Protein AF-A0A1C5VT28-F1 (afdb_monomer_lite)

Foldseek 3Di:
DDPPVVVPVVVPPDDDDDDDDPVVVVVVVVVVVVPPPDPDDPDDDDDPVRVVVCVPPPPVVVVVVVPPPPPLVLQPQLVVQLVVQQVVVCVVVVHDALLSSLLSNLLSLLVSLLVLVVCVVVPPDFDADPVRHTDDSVNSNVSSVVSSVVVLVVVLVVLVVLLVVCCVVVNDVDDPPVQSVQSSVSSVVSNVVQNVVCVVPVDGDRDSDDGDHDPSRVSSRVVVVD

Structure (mmCIF, N/CA/C/O backbone):
data_AF-A0A1C5VT28-F1
#
_entry.id   AF-A0A1C5VT28-F1
#
loop_
_atom_site.group_PDB
_atom_site.id
_atom_site.type_symbol
_atom_site.label_atom_id
_atom_site.label_alt_id
_atom_site.label_comp_id
_atom_site.label_asym_id
_atom_site.label_entity_id
_atom_site.label_seq_id
_atom_site.pdbx_PDB_ins_code
_atom_site.Cartn_x
_atom_site.Cartn_y
_atom_site.Cartn_z
_atom_site.occupancy
_atom_site.B_iso_or_equiv
_atom_site.auth_seq_id
_atom_site.auth_comp_id
_atom_site.auth_asym_id
_atom_site.auth_atom_id
_atom_site.pdbx_PDB_model_num
ATOM 1 N N . MET A 1 1 ? 19.909 -7.452 15.430 1.00 34.03 1 MET A N 1
ATOM 2 C CA . MET A 1 1 ? 18.556 -7.966 15.123 1.00 34.03 1 MET A CA 1
ATOM 3 C C . MET A 1 1 ? 18.697 -8.923 13.956 1.00 34.03 1 MET A C 1
ATOM 5 O O . MET A 1 1 ? 19.264 -8.531 12.947 1.00 34.03 1 MET A O 1
ATOM 9 N N . SER A 1 2 ? 18.358 -10.192 14.171 1.00 33.31 2 SER A N 1
ATOM 10 C CA . SER A 1 2 ? 18.759 -11.336 13.346 1.00 33.31 2 SER A CA 1
ATOM 11 C C . SER A 1 2 ? 17.900 -11.520 12.088 1.00 33.31 2 SER A C 1
ATOM 13 O O . SER A 1 2 ? 16.680 -11.389 12.112 1.00 33.31 2 SER A O 1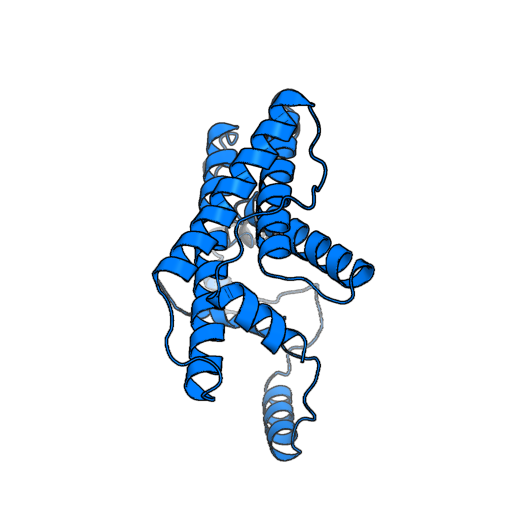
ATOM 15 N N . LEU A 1 3 ? 18.575 -11.885 10.997 1.00 31.11 3 LEU A N 1
ATOM 16 C CA . LEU A 1 3 ? 18.089 -12.119 9.628 1.00 31.11 3 LEU A CA 1
ATOM 17 C C . LEU A 1 3 ? 17.141 -13.332 9.461 1.00 31.11 3 LEU A C 1
ATOM 19 O O . LEU A 1 3 ? 16.757 -13.675 8.346 1.00 31.11 3 LEU A O 1
ATOM 23 N N . GLU A 1 4 ? 16.740 -14.001 10.542 1.00 31.94 4 GLU A N 1
ATOM 24 C CA . GLU A 1 4 ? 16.060 -15.306 10.475 1.00 31.94 4 GLU A CA 1
ATOM 25 C C . GLU A 1 4 ? 14.537 -15.234 10.294 1.00 31.94 4 GLU A C 1
ATOM 27 O O . GLU A 1 4 ? 13.921 -16.214 9.872 1.00 31.94 4 GLU A O 1
ATOM 32 N N . VAL A 1 5 ? 13.909 -14.079 10.538 1.00 34.78 5 VAL A N 1
ATOM 33 C CA . VAL A 1 5 ? 12.451 -13.928 10.361 1.00 34.78 5 VAL A CA 1
ATOM 34 C C . VAL A 1 5 ? 12.070 -13.821 8.874 1.00 34.78 5 VAL A C 1
ATOM 36 O O . VAL A 1 5 ? 11.012 -14.302 8.469 1.00 34.78 5 VAL A O 1
ATOM 39 N N . TYR A 1 6 ? 12.972 -13.308 8.030 1.00 32.25 6 TYR A N 1
ATOM 40 C CA . TYR A 1 6 ? 12.744 -13.123 6.589 1.00 32.25 6 TYR A CA 1
ATOM 41 C C . TYR A 1 6 ? 12.703 -14.438 5.788 1.00 32.25 6 TYR A C 1
ATOM 43 O O . TYR A 1 6 ? 12.052 -14.526 4.747 1.00 32.25 6 TYR A O 1
ATOM 51 N N . SER A 1 7 ? 13.338 -15.500 6.293 1.00 37.69 7 SER A N 1
ATOM 52 C CA . SER A 1 7 ? 13.430 -16.791 5.593 1.00 37.69 7 SER A CA 1
ATOM 53 C C . SER A 1 7 ? 12.095 -17.552 5.546 1.00 37.69 7 SER A C 1
ATOM 55 O O . SER A 1 7 ? 11.807 -18.265 4.584 1.00 37.69 7 SER A O 1
ATOM 57 N N . ARG A 1 8 ? 11.226 -17.389 6.557 1.00 34.34 8 ARG A N 1
ATOM 58 C CA . ARG A 1 8 ? 9.992 -18.190 6.656 1.00 34.34 8 ARG A CA 1
ATOM 59 C C . ARG A 1 8 ? 8.826 -17.658 5.823 1.00 34.34 8 ARG A C 1
ATOM 61 O O . ARG A 1 8 ? 8.010 -18.466 5.393 1.00 34.34 8 ARG A O 1
ATOM 68 N N . GLN A 1 9 ? 8.762 -16.354 5.546 1.00 35.22 9 GLN A N 1
ATOM 69 C CA . GLN A 1 9 ? 7.732 -15.786 4.659 1.00 35.22 9 GLN A CA 1
ATOM 70 C C . GLN A 1 9 ? 8.115 -15.864 3.171 1.00 35.22 9 GLN A C 1
ATOM 72 O O . GLN A 1 9 ? 7.236 -16.002 2.325 1.00 35.22 9 GLN A O 1
ATOM 77 N N . SER A 1 10 ? 9.416 -15.898 2.853 1.00 34.41 10 SER A N 1
ATOM 78 C CA . SER A 1 10 ? 9.930 -16.107 1.489 1.00 34.41 10 SER A CA 1
ATOM 79 C C . SER A 1 10 ? 9.494 -17.455 0.877 1.00 34.41 10 SER A C 1
ATOM 81 O O . SER A 1 10 ? 9.221 -17.542 -0.318 1.00 34.41 10 SER A O 1
ATOM 83 N N . LYS A 1 11 ? 9.313 -18.504 1.694 1.00 34.44 11 LYS A N 1
ATOM 84 C CA . LYS A 1 11 ? 8.949 -19.852 1.213 1.00 34.44 11 LYS A CA 1
ATOM 85 C C . LYS A 1 11 ? 7.498 -20.022 0.739 1.00 34.44 11 LYS A C 1
ATOM 87 O O . LYS A 1 11 ? 7.187 -21.077 0.196 1.00 34.44 11 LYS A O 1
ATOM 92 N N . ALA A 1 12 ? 6.614 -19.042 0.938 1.00 33.31 12 ALA A N 1
ATOM 93 C CA . ALA A 1 12 ? 5.194 -19.173 0.586 1.00 33.31 12 ALA A CA 1
ATOM 94 C C . ALA A 1 12 ? 4.805 -18.540 -0.767 1.00 33.31 12 ALA A C 1
ATOM 96 O O . ALA A 1 12 ? 3.676 -18.736 -1.202 1.00 33.31 12 ALA A O 1
ATOM 97 N N . PHE A 1 13 ? 5.710 -17.811 -1.436 1.00 34.41 13 PHE A N 1
ATOM 98 C CA . PHE A 1 13 ? 5.376 -17.019 -2.636 1.00 34.41 13 PHE A CA 1
ATOM 99 C C . PHE A 1 13 ? 6.140 -17.378 -3.914 1.00 34.41 13 PHE A C 1
ATOM 101 O O . PHE A 1 13 ? 5.986 -16.714 -4.935 1.00 34.41 13 PHE A O 1
ATOM 108 N N . GLN A 1 14 ? 6.915 -18.455 -3.911 1.00 40.88 14 GLN A N 1
ATOM 109 C CA . GLN A 1 14 ? 7.457 -19.022 -5.142 1.00 40.88 14 GLN A CA 1
ATOM 110 C C . GLN A 1 14 ? 6.892 -20.419 -5.278 1.00 40.88 14 GLN A C 1
ATOM 112 O O . GLN A 1 14 ? 7.210 -21.238 -4.436 1.00 40.88 14 GLN A O 1
ATOM 117 N N . TYR A 1 15 ? 6.037 -20.661 -6.268 1.00 40.12 15 TYR A N 1
ATOM 118 C CA . TYR A 1 15 ? 5.977 -21.896 -7.060 1.00 40.12 15 TYR A CA 1
ATOM 119 C C . TYR A 1 15 ? 4.758 -21.821 -7.981 1.00 40.12 15 TYR A C 1
ATOM 121 O O . TYR A 1 15 ? 3.724 -22.402 -7.693 1.00 40.12 15 TYR A O 1
ATOM 129 N N . ASP A 1 16 ? 4.909 -21.125 -9.105 1.00 35.31 16 ASP A N 1
ATOM 130 C CA . ASP A 1 16 ? 4.160 -21.437 -10.321 1.00 35.31 16 ASP A CA 1
ATOM 131 C C . ASP A 1 16 ? 5.072 -21.136 -11.515 1.00 35.31 16 ASP A C 1
ATOM 133 O O . ASP A 1 16 ? 5.419 -19.985 -11.768 1.00 35.31 16 ASP A O 1
ATOM 137 N N . GLY A 1 17 ? 5.536 -22.187 -12.206 1.00 38.19 17 GLY A N 1
ATOM 138 C CA . GLY A 1 17 ? 6.163 -22.046 -13.529 1.00 38.19 17 GLY A CA 1
ATOM 139 C C . GLY A 1 17 ? 7.403 -22.889 -13.849 1.00 38.19 17 GLY A C 1
ATOM 140 O O . GLY A 1 17 ? 7.685 -23.083 -15.027 1.00 38.19 17 GLY A O 1
ATOM 141 N N . TYR A 1 18 ? 8.135 -23.451 -12.881 1.00 39.19 18 TYR A N 1
ATOM 142 C CA . TYR A 1 18 ? 9.417 -24.115 -13.181 1.00 39.19 18 TYR A CA 1
ATOM 143 C C . TYR A 1 18 ? 9.390 -25.627 -12.908 1.00 39.19 18 TYR A C 1
ATOM 145 O O . TYR A 1 18 ? 9.241 -26.071 -11.769 1.00 39.19 18 TYR A O 1
ATOM 153 N N . LYS A 1 19 ? 9.568 -26.441 -13.963 1.00 42.00 19 LYS A N 1
ATOM 154 C CA . LYS A 1 19 ? 9.875 -27.879 -13.845 1.00 42.00 19 LYS A CA 1
ATOM 155 C C . LYS A 1 19 ? 11.193 -28.037 -13.080 1.00 42.00 19 LYS A C 1
ATOM 157 O O . LYS A 1 19 ? 12.256 -27.714 -13.600 1.00 42.00 19 LYS A O 1
ATOM 162 N N . ILE A 1 20 ? 11.113 -28.547 -11.856 1.00 41.59 20 ILE A N 1
ATOM 163 C CA . ILE A 1 20 ? 12.271 -28.826 -10.999 1.00 41.59 20 ILE A CA 1
ATOM 164 C C . ILE A 1 20 ? 13.092 -29.970 -11.625 1.00 41.59 20 ILE A C 1
ATOM 166 O O . ILE A 1 20 ? 12.554 -31.053 -11.868 1.00 41.59 20 ILE A O 1
ATOM 170 N N . ASN A 1 21 ? 14.382 -29.728 -11.891 1.00 42.91 21 ASN A N 1
ATOM 171 C CA . ASN A 1 21 ? 15.340 -30.747 -12.341 1.00 42.91 21 ASN A CA 1
ATOM 172 C C . ASN A 1 21 ? 15.458 -31.878 -11.292 1.00 42.91 21 ASN A C 1
ATOM 174 O O . ASN A 1 21 ? 15.414 -31.627 -10.088 1.00 42.91 21 ASN A O 1
ATOM 178 N N . SER A 1 22 ? 15.614 -33.120 -11.756 1.00 44.59 22 SER A N 1
ATOM 179 C CA . SER A 1 22 ? 15.729 -34.347 -10.953 1.00 44.59 22 SER A CA 1
ATOM 180 C C . SER A 1 22 ? 16.725 -34.259 -9.786 1.00 44.59 22 SER A C 1
ATOM 182 O O . SER A 1 22 ? 16.399 -34.712 -8.692 1.00 44.59 22 SER A O 1
ATOM 184 N N . GLU A 1 23 ? 17.853 -33.568 -9.962 1.00 39.41 23 GLU A N 1
ATOM 185 C CA . GLU A 1 23 ? 18.882 -33.385 -8.925 1.00 39.41 23 GLU A CA 1
ATOM 186 C C . GLU A 1 23 ? 18.398 -32.524 -7.742 1.00 39.41 23 GLU A C 1
ATOM 188 O O . GLU A 1 23 ? 18.642 -32.852 -6.582 1.00 39.41 23 GLU A O 1
ATOM 193 N N . MET A 1 24 ? 17.606 -31.470 -7.988 1.00 42.91 24 MET A N 1
ATOM 194 C CA . MET A 1 24 ? 16.995 -30.681 -6.902 1.00 42.91 24 MET A CA 1
ATOM 195 C C . MET A 1 24 ? 15.931 -31.480 -6.140 1.00 42.91 24 MET A C 1
ATOM 197 O O . MET A 1 24 ? 15.691 -31.247 -4.955 1.00 42.91 24 MET A O 1
ATOM 201 N N . ARG A 1 25 ? 15.290 -32.446 -6.806 1.00 46.75 25 ARG A N 1
ATOM 202 C CA . ARG A 1 25 ? 14.268 -33.307 -6.204 1.00 46.75 25 ARG A CA 1
ATOM 203 C C . ARG A 1 25 ? 14.877 -34.290 -5.202 1.00 46.75 25 ARG A C 1
ATOM 205 O O . ARG A 1 25 ? 14.254 -34.563 -4.177 1.00 46.75 25 ARG A O 1
ATOM 212 N N . GLU A 1 26 ? 16.087 -34.778 -5.466 1.00 45.41 26 GLU A N 1
ATOM 213 C CA . GLU A 1 26 ? 16.828 -35.637 -4.537 1.00 45.41 26 GLU A CA 1
ATOM 214 C C . GLU A 1 26 ? 17.301 -34.867 -3.300 1.00 45.41 26 GLU A C 1
ATOM 216 O O . GLU A 1 26 ? 17.121 -35.360 -2.188 1.00 45.41 26 GLU A O 1
ATOM 221 N N . HIS A 1 27 ? 17.761 -33.621 -3.453 1.00 45.97 27 HIS A N 1
ATOM 222 C CA . HIS A 1 27 ? 18.111 -32.765 -2.312 1.00 45.97 27 HIS A CA 1
ATOM 223 C C . HIS A 1 27 ? 16.906 -32.447 -1.410 1.00 45.97 27 HIS A C 1
ATOM 225 O O . HIS A 1 27 ? 17.005 -32.553 -0.188 1.00 45.97 27 HIS A O 1
ATOM 231 N N . ILE A 1 28 ? 15.736 -32.155 -1.991 1.00 47.78 28 ILE A N 1
ATOM 232 C CA . ILE A 1 28 ? 14.499 -31.923 -1.223 1.00 47.78 28 ILE A CA 1
ATOM 233 C C . ILE A 1 28 ? 14.033 -33.201 -0.505 1.00 47.78 28 ILE A C 1
ATOM 235 O O . ILE A 1 28 ? 13.518 -33.140 0.613 1.00 47.78 28 ILE A O 1
ATOM 239 N N . ASN A 1 29 ? 14.189 -34.370 -1.130 1.00 43.09 29 ASN A N 1
ATOM 240 C CA . ASN A 1 29 ? 13.790 -35.638 -0.519 1.00 43.09 29 ASN A CA 1
ATOM 241 C C . ASN A 1 29 ? 14.768 -36.091 0.576 1.00 43.09 29 ASN A C 1
ATOM 243 O O . ASN A 1 29 ? 14.321 -36.614 1.598 1.00 43.09 29 ASN A O 1
ATOM 247 N N . ALA A 1 30 ? 16.067 -35.824 0.418 1.00 44.28 30 ALA A N 1
ATOM 248 C CA . ALA A 1 30 ? 17.064 -36.039 1.461 1.00 44.28 30 ALA A CA 1
ATOM 249 C C . ALA A 1 30 ? 16.789 -35.147 2.686 1.00 44.28 30 ALA A C 1
ATOM 251 O O . ALA A 1 30 ? 16.782 -35.649 3.811 1.00 44.28 30 ALA A O 1
ATOM 252 N N . GLU A 1 31 ? 16.437 -33.871 2.485 1.00 41.97 31 GLU A N 1
ATOM 253 C CA . GLU A 1 31 ? 16.043 -32.961 3.575 1.00 41.97 31 GLU A CA 1
ATOM 254 C C . GLU A 1 31 ? 14.713 -33.351 4.243 1.00 41.97 31 GLU A C 1
ATOM 256 O O . GLU A 1 31 ? 14.563 -33.203 5.453 1.00 41.97 31 GLU A O 1
ATOM 261 N N . LYS A 1 32 ? 13.746 -33.908 3.500 1.00 40.38 32 LYS A N 1
ATOM 262 C CA . LYS A 1 32 ? 12.499 -34.425 4.098 1.00 40.38 32 LYS A CA 1
ATOM 263 C C . LYS A 1 32 ? 12.714 -35.679 4.943 1.00 40.38 32 LYS A C 1
ATOM 265 O O . LYS A 1 32 ? 11.979 -35.884 5.906 1.00 40.38 32 LYS A O 1
ATOM 270 N N . SER A 1 33 ? 13.699 -36.508 4.597 1.00 37.97 33 SER A N 1
ATOM 271 C CA . SER A 1 33 ? 13.997 -37.743 5.333 1.00 37.97 33 SER A CA 1
ATOM 272 C C . SER A 1 33 ? 14.645 -37.503 6.703 1.00 37.97 33 SER A C 1
ATOM 274 O O . SER A 1 33 ? 14.529 -38.348 7.588 1.00 37.97 33 SER A O 1
ATOM 276 N N . SER A 1 34 ? 15.265 -36.335 6.917 1.00 38.59 34 SER A N 1
ATOM 277 C CA . SER A 1 34 ? 15.828 -35.935 8.213 1.00 38.59 34 SER A CA 1
ATOM 278 C C . SER A 1 34 ? 14.834 -35.178 9.104 1.00 38.59 34 SER A C 1
ATOM 280 O O . SER A 1 34 ? 15.072 -35.031 10.302 1.00 38.59 34 SER A O 1
ATOM 282 N N . SER A 1 35 ? 13.682 -34.759 8.568 1.00 39.78 35 SER A N 1
ATOM 283 C CA . SER A 1 35 ? 12.607 -34.113 9.325 1.00 39.78 35 SER A CA 1
ATOM 284 C C . SER A 1 35 ? 11.461 -35.084 9.631 1.00 39.78 35 SER A C 1
ATOM 286 O O . SER A 1 35 ? 10.332 -34.900 9.173 1.00 39.78 35 SER A O 1
ATOM 288 N N . ASN A 1 36 ? 11.719 -36.112 10.439 1.00 40.16 36 ASN A N 1
ATOM 289 C CA . ASN A 1 36 ? 10.645 -36.885 11.068 1.00 40.16 36 ASN A CA 1
ATOM 290 C C . ASN A 1 36 ? 10.025 -36.075 12.219 1.00 40.16 36 ASN A C 1
ATOM 292 O O . ASN A 1 36 ? 10.238 -36.371 13.391 1.00 40.16 36 ASN A O 1
ATOM 296 N N . VAL A 1 37 ? 9.240 -35.046 11.891 1.00 37.88 37 VAL A N 1
ATOM 297 C CA . VAL A 1 37 ? 8.323 -34.426 12.856 1.00 37.88 37 VAL A CA 1
ATOM 298 C C . VAL A 1 37 ? 6.958 -35.068 12.654 1.00 37.88 37 VAL A C 1
ATOM 300 O O . VAL A 1 37 ? 6.246 -34.775 11.692 1.00 37.88 37 VAL A O 1
ATOM 303 N N . HIS A 1 38 ? 6.635 -36.004 13.548 1.00 36.94 38 HIS A N 1
ATOM 304 C CA . HIS A 1 38 ? 5.317 -36.618 13.646 1.00 36.94 38 HIS A CA 1
ATOM 305 C C . HIS A 1 38 ? 4.234 -35.533 13.710 1.00 36.94 38 HIS A C 1
ATOM 307 O O . HIS A 1 38 ? 4.313 -34.587 14.495 1.00 36.94 38 HIS A O 1
ATOM 313 N N . LYS A 1 39 ? 3.216 -35.682 12.862 1.00 47.03 39 LYS A N 1
ATOM 314 C CA . LYS A 1 39 ? 1.980 -34.909 12.928 1.00 47.03 39 LYS A CA 1
ATOM 315 C C . LYS A 1 39 ? 1.130 -35.445 14.079 1.00 47.03 39 LYS A C 1
ATOM 317 O O . LYS A 1 39 ? 0.253 -36.253 13.829 1.00 47.03 39 LYS A O 1
ATOM 322 N N . ASP A 1 40 ? 1.360 -34.953 15.288 1.00 36.00 40 ASP A N 1
ATOM 323 C CA . ASP A 1 40 ? 0.370 -34.999 16.366 1.00 36.00 40 ASP A CA 1
ATOM 324 C C . ASP A 1 40 ? 0.282 -33.604 16.978 1.00 36.00 40 ASP A C 1
ATOM 326 O O . ASP A 1 40 ? 1.215 -33.100 17.602 1.00 36.00 40 ASP A O 1
ATOM 330 N N . ARG A 1 41 ? -0.827 -32.920 16.693 1.00 40.31 41 ARG A N 1
ATOM 331 C CA . ARG A 1 41 ? -0.981 -31.480 16.920 1.00 40.31 41 ARG A CA 1
ATOM 332 C C . ARG A 1 41 ? -1.383 -31.118 18.355 1.00 40.31 41 ARG A C 1
ATOM 334 O O . ARG A 1 41 ? -1.434 -29.930 18.646 1.00 40.31 41 ARG A O 1
ATOM 341 N N . ASP A 1 42 ? -1.597 -32.090 19.249 1.00 37.53 42 ASP A N 1
ATOM 342 C CA . ASP A 1 42 ? -2.296 -31.825 20.519 1.00 37.53 42 ASP A CA 1
ATOM 343 C C . ASP A 1 42 ? -1.557 -32.188 21.818 1.00 37.53 42 ASP A C 1
ATOM 345 O O . ASP A 1 42 ? -2.049 -31.876 22.903 1.00 37.53 42 ASP A O 1
ATOM 349 N N . THR A 1 43 ? -0.330 -32.710 21.772 1.00 39.47 43 THR A N 1
ATOM 350 C CA . THR A 1 43 ? 0.494 -32.858 22.989 1.00 39.47 43 THR A CA 1
ATOM 351 C C . THR A 1 43 ? 1.955 -32.535 22.717 1.00 39.47 43 THR A C 1
ATOM 353 O O . THR A 1 43 ? 2.726 -33.380 22.270 1.00 39.47 43 THR A O 1
ATOM 356 N N . VAL A 1 44 ? 2.356 -31.299 23.022 1.00 43.66 44 VAL A N 1
ATOM 357 C CA . VAL A 1 44 ? 3.774 -30.924 23.081 1.00 43.66 44 VAL A CA 1
ATOM 358 C C . VAL A 1 44 ? 4.351 -31.475 24.387 1.00 43.66 44 VAL A C 1
ATOM 360 O O . VAL A 1 44 ? 4.079 -30.941 25.461 1.00 43.66 44 VAL A O 1
ATOM 363 N N . ASN A 1 45 ? 5.128 -32.556 24.308 1.00 44.59 45 ASN A N 1
ATOM 364 C CA . ASN A 1 45 ? 5.877 -33.083 25.449 1.00 44.59 45 ASN A CA 1
ATOM 365 C C . ASN A 1 45 ? 7.244 -32.391 25.543 1.00 44.59 45 ASN A C 1
ATOM 367 O O . ASN A 1 45 ? 8.070 -32.499 24.639 1.00 44.59 45 ASN A O 1
ATOM 371 N N . PHE A 1 46 ? 7.485 -31.683 26.647 1.00 39.84 46 PHE A N 1
ATOM 372 C CA . PHE A 1 46 ? 8.767 -31.036 26.933 1.00 39.84 46 PHE A CA 1
ATOM 373 C C . PHE A 1 46 ? 9.838 -32.062 27.344 1.00 39.84 46 PHE A C 1
ATOM 375 O O . PHE A 1 46 ? 9.538 -33.032 28.049 1.00 39.84 46 PHE A O 1
ATOM 382 N N . SER A 1 47 ? 11.099 -31.822 26.960 1.00 47.50 47 SER A N 1
ATOM 383 C CA . SER A 1 47 ? 12.238 -32.612 27.452 1.00 47.50 47 SER A CA 1
ATOM 384 C C . SER A 1 47 ? 12.410 -32.455 28.971 1.00 47.50 47 SER A C 1
ATOM 386 O O . SER A 1 47 ? 11.829 -31.562 29.598 1.00 47.50 47 SER A O 1
ATOM 388 N N . ALA A 1 48 ? 13.192 -33.337 29.596 1.00 40.72 48 ALA A N 1
ATOM 389 C CA . ALA A 1 48 ? 13.499 -33.229 31.023 1.00 40.72 48 ALA A CA 1
ATOM 390 C C . ALA A 1 48 ? 14.185 -31.890 31.363 1.00 40.72 48 ALA A C 1
ATOM 392 O O . ALA A 1 48 ? 13.814 -31.257 32.350 1.00 40.72 48 ALA A O 1
ATOM 393 N N . GLU A 1 49 ? 15.082 -31.397 30.504 1.00 41.75 49 GLU A N 1
ATOM 394 C CA . GLU A 1 49 ? 15.706 -30.077 30.661 1.00 41.75 49 GLU A CA 1
ATOM 395 C C . GLU A 1 49 ? 14.704 -28.933 30.438 1.00 41.75 49 GLU A C 1
ATOM 397 O O . GLU A 1 49 ? 14.702 -27.956 31.187 1.00 41.75 49 GLU A O 1
ATOM 402 N N . GLY A 1 50 ? 13.794 -29.071 29.465 1.00 43.28 50 GLY A N 1
ATOM 403 C CA . GLY A 1 50 ? 12.738 -28.087 29.196 1.00 43.28 50 GLY A CA 1
ATOM 404 C C . GLY A 1 50 ? 11.733 -27.939 30.344 1.00 43.28 50 GLY A C 1
ATOM 405 O O . GLY A 1 50 ? 11.209 -26.850 30.573 1.00 43.28 50 GLY A O 1
ATOM 406 N N . ARG A 1 51 ? 11.511 -29.007 31.120 1.00 43.59 51 ARG A N 1
ATOM 407 C CA . ARG A 1 51 ? 10.685 -28.968 32.337 1.00 43.59 51 ARG A CA 1
ATOM 408 C C . ARG A 1 51 ? 11.363 -28.221 33.486 1.00 43.59 51 ARG A C 1
ATOM 410 O O . ARG A 1 51 ? 10.672 -27.515 34.215 1.00 43.59 51 ARG A O 1
ATOM 417 N N . ASN A 1 52 ? 12.691 -28.289 33.605 1.00 41.97 52 ASN A N 1
ATOM 418 C CA . ASN A 1 52 ? 13.442 -27.568 34.643 1.00 41.97 52 ASN A CA 1
ATOM 419 C C . ASN A 1 52 ? 13.387 -26.039 34.490 1.00 41.97 52 ASN A C 1
ATOM 421 O O . ASN A 1 52 ? 13.416 -25.332 35.491 1.00 41.97 52 ASN A O 1
ATOM 425 N N . MET A 1 53 ? 13.204 -25.525 33.271 1.00 40.78 53 MET A N 1
ATOM 426 C CA . MET A 1 53 ? 12.994 -24.089 33.019 1.00 40.78 53 MET A CA 1
ATOM 427 C C . MET A 1 53 ? 11.565 -23.606 33.347 1.00 40.78 53 MET A C 1
ATOM 429 O O . MET A 1 53 ? 11.320 -22.403 33.379 1.00 40.78 53 MET A O 1
ATOM 433 N N . CYS A 1 54 ? 10.619 -24.523 33.595 1.00 42.19 54 CYS A N 1
ATOM 434 C CA . CYS A 1 54 ? 9.233 -24.218 33.978 1.00 42.19 54 CYS A CA 1
ATOM 435 C C . CYS A 1 54 ? 8.959 -24.352 35.489 1.00 42.19 54 CYS A C 1
ATOM 437 O O . CYS A 1 54 ? 7.850 -24.047 35.929 1.00 42.19 54 CYS A O 1
ATOM 439 N N . TYR A 1 55 ? 9.935 -24.762 36.311 1.00 37.69 55 TYR A N 1
ATOM 440 C CA . TYR A 1 55 ? 9.794 -24.764 37.774 1.00 37.69 55 TYR A CA 1
ATOM 441 C C . TYR A 1 55 ? 9.911 -23.334 38.325 1.00 37.69 55 TYR A C 1
ATOM 443 O O . TYR A 1 55 ? 10.934 -22.912 38.851 1.00 37.69 55 TYR A O 1
ATOM 451 N N . GLY A 1 56 ? 8.839 -22.569 38.155 1.00 43.69 56 GLY A N 1
ATOM 452 C CA . GLY A 1 56 ? 8.697 -21.197 38.646 1.00 43.69 56 GLY A CA 1
ATOM 453 C C . GLY A 1 56 ? 7.450 -20.497 38.111 1.00 43.69 56 GLY A C 1
ATOM 454 O O . GLY A 1 56 ? 6.963 -19.554 38.724 1.00 43.69 56 GLY A O 1
ATOM 455 N N . PHE A 1 57 ? 6.884 -20.996 37.010 1.00 39.66 57 PHE A N 1
ATOM 456 C CA . PHE A 1 57 ? 5.663 -20.469 36.414 1.00 39.66 57 PHE A CA 1
ATOM 457 C C . PHE A 1 57 ? 4.728 -21.634 36.109 1.00 39.66 57 PHE A C 1
ATOM 459 O O . PHE A 1 57 ? 5.074 -22.533 35.347 1.00 39.66 57 PHE A O 1
ATOM 466 N N . GLY A 1 58 ? 3.565 -21.650 36.768 1.00 38.25 58 GLY A N 1
ATOM 467 C CA . GLY A 1 58 ? 2.578 -22.718 36.650 1.00 38.25 58 GLY A CA 1
ATOM 468 C C . GLY A 1 58 ? 2.295 -23.074 35.190 1.00 38.25 58 GLY A C 1
ATOM 469 O O . GLY A 1 58 ? 2.187 -22.206 34.332 1.00 38.25 58 GLY A O 1
ATOM 470 N N . VAL A 1 59 ? 2.164 -24.367 34.908 1.00 41.62 59 VAL A N 1
ATOM 471 C CA . VAL A 1 59 ? 2.060 -24.955 33.557 1.00 41.62 59 VAL A CA 1
ATOM 472 C C . VAL A 1 59 ? 0.853 -24.427 32.751 1.00 41.62 59 VAL A C 1
ATOM 474 O O . VAL A 1 59 ? 0.820 -24.540 31.527 1.00 41.62 59 VAL A O 1
ATOM 477 N N . HIS A 1 60 ? -0.111 -23.779 33.408 1.00 40.00 60 HIS A N 1
ATOM 478 C CA . HIS A 1 60 ? -1.210 -23.069 32.747 1.00 40.00 60 HIS A CA 1
ATOM 479 C C . HIS A 1 60 ? -0.808 -21.718 32.132 1.00 40.00 60 HIS A C 1
ATOM 481 O O . HIS A 1 60 ? -1.410 -21.291 31.153 1.00 40.00 60 HIS A O 1
ATOM 487 N N . ASP A 1 61 ? 0.251 -21.091 32.636 1.00 42.00 61 ASP A N 1
ATOM 488 C CA . ASP A 1 61 ? 0.658 -19.721 32.310 1.00 42.00 61 ASP A CA 1
ATOM 489 C C . ASP A 1 61 ? 1.599 -19.641 31.088 1.00 42.00 61 ASP A C 1
ATOM 491 O O . ASP A 1 61 ? 1.962 -18.560 30.619 1.00 42.00 61 ASP A O 1
ATOM 495 N N . VAL A 1 62 ? 2.009 -20.805 30.563 1.00 40.56 62 VAL A N 1
ATOM 496 C CA . VAL A 1 62 ? 2.898 -20.941 29.395 1.00 40.56 62 VAL A CA 1
ATOM 497 C C . VAL A 1 62 ? 2.103 -21.086 28.095 1.00 40.56 62 VAL A C 1
ATOM 499 O O . VAL A 1 62 ? 2.524 -20.560 27.064 1.00 40.56 62 VAL A O 1
ATOM 502 N N . LYS A 1 63 ? 0.918 -21.719 28.127 1.00 41.25 63 LYS A N 1
ATOM 503 C CA . LYS A 1 63 ? 0.033 -21.773 26.947 1.00 41.25 63 LYS A CA 1
ATOM 504 C C . LYS A 1 63 ? -0.475 -20.383 26.553 1.00 41.25 63 LYS A C 1
ATOM 506 O O . LYS A 1 63 ? -0.567 -20.108 25.361 1.00 41.25 63 LYS A O 1
ATOM 511 N N . ASP A 1 64 ? -0.673 -19.484 27.519 1.00 38.41 64 ASP A N 1
ATOM 512 C CA . ASP A 1 64 ? -0.985 -18.075 27.240 1.00 38.41 64 ASP A CA 1
ATOM 513 C C . ASP A 1 64 ? 0.239 -17.234 26.839 1.00 38.41 64 ASP A C 1
ATOM 515 O O . ASP A 1 64 ? 0.096 -16.212 26.160 1.00 38.41 64 ASP A O 1
ATOM 519 N N . ARG A 1 65 ? 1.456 -17.684 27.173 1.00 37.19 65 ARG A N 1
ATOM 520 C CA . ARG A 1 65 ? 2.716 -17.026 26.788 1.00 37.19 65 ARG A CA 1
ATOM 521 C C . ARG A 1 65 ? 3.312 -17.497 25.467 1.00 37.19 65 ARG A C 1
ATOM 523 O O . ARG A 1 65 ? 4.183 -16.817 24.944 1.00 37.19 65 ARG A O 1
ATOM 530 N N . ALA A 1 66 ? 2.768 -18.528 24.821 1.00 32.38 66 ALA A N 1
ATOM 531 C CA . ALA A 1 66 ? 3.093 -18.855 23.427 1.00 32.38 66 ALA A CA 1
ATOM 532 C C . ALA A 1 66 ? 2.621 -17.786 22.404 1.00 32.38 66 ALA A C 1
ATOM 534 O O . ALA A 1 66 ? 2.686 -18.004 21.198 1.00 32.38 66 ALA A O 1
ATOM 535 N N . LYS A 1 67 ? 2.211 -16.594 22.863 1.00 39.22 67 LYS A N 1
ATOM 536 C CA . LYS A 1 67 ? 2.072 -15.356 22.079 1.00 39.22 67 LYS A CA 1
ATOM 537 C C . LYS A 1 67 ? 3.427 -14.652 21.860 1.00 39.22 67 LYS A C 1
ATOM 539 O O . LYS A 1 67 ? 3.503 -13.426 21.872 1.00 39.22 67 LYS A O 1
ATOM 544 N N . HIS A 1 68 ? 4.516 -15.398 21.654 1.00 33.38 68 HIS A N 1
ATOM 545 C CA . HIS A 1 68 ? 5.876 -14.859 21.464 1.00 33.38 68 HIS A CA 1
ATOM 546 C C . HIS A 1 68 ? 6.139 -14.287 20.057 1.00 33.38 68 HIS A C 1
ATOM 548 O O . HIS A 1 68 ? 7.214 -14.415 19.477 1.00 33.38 68 HIS A O 1
ATOM 554 N N . THR A 1 69 ? 5.165 -13.568 19.519 1.00 36.84 69 THR A N 1
ATOM 555 C CA . THR A 1 69 ? 5.402 -12.395 18.682 1.00 36.84 69 THR A CA 1
ATOM 556 C C . THR A 1 69 ? 4.235 -11.480 18.997 1.00 36.84 69 THR A C 1
ATOM 558 O O . THR A 1 69 ? 3.086 -11.897 18.851 1.00 36.84 69 THR A O 1
ATOM 561 N N . VAL A 1 70 ? 4.491 -10.261 19.472 1.00 40.94 70 VAL A N 1
ATOM 562 C CA . VAL A 1 70 ? 3.445 -9.236 19.493 1.00 40.94 70 VAL A CA 1
ATOM 563 C 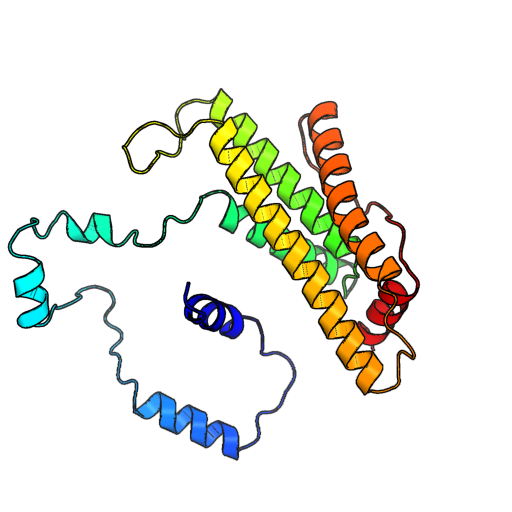C . VAL A 1 70 ? 3.100 -8.983 18.032 1.00 40.94 70 VAL A C 1
ATOM 565 O O . VAL A 1 70 ? 3.755 -8.192 17.357 1.00 40.94 70 VAL A O 1
ATOM 568 N N . VAL A 1 71 ? 2.135 -9.731 17.501 1.00 48.94 71 VAL A N 1
ATOM 569 C CA . VAL A 1 71 ? 1.563 -9.454 16.192 1.00 48.94 71 VAL A CA 1
ATOM 570 C C . VAL A 1 71 ? 0.809 -8.153 16.393 1.00 48.94 71 VAL A C 1
ATOM 572 O O . VAL A 1 71 ? -0.291 -8.156 16.943 1.00 48.94 71 VAL A O 1
ATOM 575 N N . LYS A 1 72 ? 1.440 -7.027 16.031 1.00 61.38 72 LYS A N 1
ATOM 576 C CA . LYS A 1 72 ? 0.759 -5.733 15.967 1.00 61.38 72 LYS A CA 1
ATOM 577 C C . LYS A 1 72 ? -0.492 -5.959 15.109 1.00 61.38 72 LYS A C 1
ATOM 579 O O . LYS A 1 72 ? -0.349 -6.306 13.933 1.00 61.38 72 LYS A O 1
ATOM 584 N N . PRO A 1 73 ? -1.706 -5.833 15.667 1.00 60.09 73 PRO A N 1
ATOM 585 C CA . PRO A 1 73 ? -2.897 -6.391 15.032 1.00 60.09 73 PRO A CA 1
ATOM 586 C C . PRO A 1 73 ? -3.248 -5.765 13.677 1.00 60.09 73 PRO A C 1
ATOM 588 O O . PRO A 1 73 ? -3.969 -6.376 12.898 1.00 60.09 73 PRO A O 1
ATOM 591 N N . GLY A 1 74 ? -2.729 -4.567 13.384 1.00 58.31 74 GLY A N 1
ATOM 592 C CA . GLY A 1 74 ? -2.938 -3.857 12.118 1.00 58.31 74 GLY A CA 1
ATOM 593 C C . GLY A 1 74 ? -2.113 -4.373 10.933 1.00 58.31 74 GLY A C 1
ATOM 594 O O . GLY A 1 74 ? -2.417 -4.021 9.799 1.00 58.31 74 GLY A O 1
ATOM 595 N N . ILE A 1 75 ? -1.105 -5.224 11.165 1.00 67.00 75 ILE A N 1
ATOM 596 C CA . ILE A 1 75 ? -0.206 -5.712 10.106 1.00 67.00 75 ILE A CA 1
ATOM 597 C C . ILE A 1 75 ? -0.930 -6.723 9.210 1.00 67.00 75 ILE A C 1
ATOM 599 O O . ILE A 1 75 ? -1.066 -6.500 8.012 1.00 67.00 75 ILE A O 1
ATOM 603 N N . ALA A 1 76 ? -1.434 -7.826 9.770 1.00 73.94 76 ALA A N 1
ATOM 604 C CA . ALA A 1 76 ? -2.018 -8.902 8.963 1.00 73.94 76 ALA A CA 1
ATOM 605 C C . ALA A 1 76 ? -3.221 -8.451 8.099 1.00 73.94 76 ALA A C 1
ATOM 607 O O . ALA A 1 76 ? -3.219 -8.740 6.901 1.00 73.94 76 ALA A O 1
ATOM 608 N N . PRO A 1 77 ? -4.199 -7.677 8.622 1.00 83.62 77 PRO A N 1
ATOM 609 C CA . PRO A 1 77 ? -5.335 -7.213 7.824 1.00 83.62 77 PRO A CA 1
ATOM 610 C C . PRO A 1 77 ? -4.941 -6.327 6.634 1.00 83.62 77 PRO A C 1
ATOM 612 O O . PRO A 1 77 ? -5.597 -6.400 5.590 1.00 83.62 77 PRO A O 1
ATOM 615 N N . LEU A 1 78 ? -3.873 -5.528 6.768 1.00 85.75 78 LEU A N 1
ATOM 616 C CA . LEU A 1 78 ? -3.353 -4.680 5.695 1.00 85.75 78 LEU A CA 1
ATOM 617 C C . LEU A 1 78 ? -2.874 -5.541 4.520 1.00 85.75 78 LEU A C 1
ATOM 619 O O . LEU A 1 78 ? -3.408 -5.434 3.415 1.00 85.75 78 LEU A O 1
ATOM 623 N N . PHE A 1 79 ? -1.913 -6.439 4.761 1.00 85.81 79 PHE A N 1
ATOM 624 C CA . PHE A 1 79 ? -1.324 -7.278 3.709 1.00 85.81 79 PHE A CA 1
ATOM 625 C C . PHE A 1 79 ? -2.335 -8.247 3.091 1.00 85.81 79 PHE A C 1
ATOM 627 O O . PHE A 1 79 ? -2.341 -8.443 1.871 1.00 85.81 79 PHE A O 1
ATOM 634 N N . ASP A 1 80 ? -3.237 -8.802 3.899 1.00 87.31 80 ASP A N 1
ATOM 635 C CA . ASP A 1 80 ? -4.310 -9.661 3.407 1.00 87.31 80 ASP A CA 1
ATOM 636 C C . ASP A 1 80 ? -5.260 -8.904 2.469 1.00 87.31 80 ASP A C 1
ATOM 638 O O . ASP A 1 80 ? -5.698 -9.432 1.445 1.00 87.31 80 ASP A O 1
ATOM 642 N N . THR A 1 81 ? -5.598 -7.657 2.809 1.00 91.69 81 THR A N 1
ATOM 643 C CA . THR A 1 81 ? -6.478 -6.823 1.981 1.00 91.69 81 THR A CA 1
ATOM 644 C C . THR A 1 81 ? -5.802 -6.435 0.673 1.00 91.69 81 THR A C 1
ATOM 646 O O . THR A 1 81 ? -6.447 -6.526 -0.372 1.00 91.69 81 THR A O 1
ATOM 649 N N . ILE A 1 82 ? -4.510 -6.094 0.698 1.00 89.50 82 ILE A N 1
ATOM 650 C CA . ILE A 1 82 ? -3.719 -5.842 -0.518 1.00 89.50 82 ILE A CA 1
ATOM 651 C C . ILE A 1 82 ? -3.738 -7.082 -1.417 1.00 89.50 82 ILE A C 1
ATOM 653 O O . ILE A 1 82 ? -4.109 -6.996 -2.585 1.00 89.50 82 ILE A O 1
ATOM 657 N N . SER A 1 83 ? -3.428 -8.253 -0.854 1.00 87.88 83 SER A N 1
ATOM 658 C CA . SER A 1 83 ? -3.350 -9.515 -1.601 1.00 87.88 83 SER A CA 1
ATOM 659 C C . SER A 1 83 ? -4.688 -9.896 -2.238 1.00 87.88 83 SER A C 1
ATOM 661 O O . SER A 1 83 ? -4.742 -10.244 -3.416 1.00 87.88 83 SER A O 1
ATOM 663 N N . ARG A 1 84 ? -5.794 -9.784 -1.488 1.00 91.88 84 ARG A N 1
ATOM 664 C CA . ARG A 1 84 ? -7.147 -10.040 -2.015 1.00 91.88 84 ARG A CA 1
ATOM 665 C C . ARG A 1 84 ? -7.540 -9.052 -3.112 1.00 91.88 84 ARG A C 1
ATOM 667 O O . ARG A 1 84 ? -8.160 -9.452 -4.096 1.00 91.88 84 ARG A O 1
ATOM 674 N N . THR A 1 85 ? -7.166 -7.784 -2.954 1.00 92.56 85 THR A N 1
ATOM 675 C CA . THR A 1 85 ? -7.441 -6.740 -3.948 1.00 92.56 85 THR A CA 1
ATOM 676 C C . THR A 1 85 ? -6.698 -7.033 -5.247 1.00 92.56 85 THR A C 1
ATOM 678 O O . THR A 1 85 ? -7.324 -7.113 -6.297 1.00 92.56 85 THR A O 1
ATOM 681 N N . LEU A 1 86 ? -5.394 -7.308 -5.179 1.00 90.56 86 LEU A N 1
ATOM 682 C CA . LEU A 1 86 ? -4.587 -7.636 -6.358 1.00 90.56 86 LEU A CA 1
ATOM 683 C C . LEU A 1 86 ? -5.011 -8.944 -7.033 1.00 90.56 86 LEU A C 1
ATOM 685 O O . LEU A 1 86 ? -4.974 -9.036 -8.258 1.00 90.56 86 LEU A O 1
ATOM 689 N N . LYS A 1 87 ? -5.464 -9.940 -6.260 1.00 91.56 87 LYS A N 1
ATOM 690 C CA . LYS A 1 87 ? -6.074 -11.156 -6.818 1.00 91.56 87 LYS A CA 1
ATOM 691 C C . LYS A 1 87 ? -7.311 -10.819 -7.650 1.00 91.56 87 LYS A C 1
ATOM 693 O O . LYS A 1 87 ? -7.413 -11.293 -8.773 1.00 91.56 87 LYS A O 1
ATOM 698 N N . THR A 1 88 ? -8.191 -9.968 -7.122 1.00 92.31 88 THR A N 1
ATOM 699 C CA . THR A 1 88 ? -9.410 -9.522 -7.821 1.00 92.31 88 THR A CA 1
ATOM 700 C C . THR A 1 88 ? -9.057 -8.774 -9.106 1.00 92.31 88 THR A C 1
ATOM 702 O O . THR A 1 88 ? -9.558 -9.116 -10.169 1.00 92.31 88 THR A O 1
ATOM 705 N N . VAL A 1 89 ? -8.112 -7.827 -9.043 1.00 88.56 89 VAL A N 1
ATOM 706 C CA . VAL A 1 89 ? -7.647 -7.088 -10.229 1.00 88.56 89 VAL A CA 1
ATOM 707 C C . VAL A 1 89 ? -7.088 -8.036 -11.292 1.00 88.56 89 VAL A C 1
ATOM 709 O O . VAL A 1 89 ? -7.428 -7.909 -12.465 1.00 88.56 89 VAL A O 1
ATOM 712 N N . ARG A 1 90 ? -6.273 -9.020 -10.894 1.00 88.69 90 ARG A N 1
ATOM 713 C CA . ARG A 1 90 ? -5.742 -10.037 -11.813 1.00 88.69 90 ARG A CA 1
ATOM 714 C C . ARG A 1 90 ? -6.848 -10.895 -12.426 1.00 88.69 90 ARG A C 1
ATOM 716 O O . ARG A 1 90 ? -6.759 -11.228 -13.598 1.00 88.69 90 ARG A O 1
ATOM 723 N N . GLU A 1 91 ? -7.864 -11.272 -11.656 1.00 92.00 91 GLU A N 1
ATOM 724 C CA . GLU A 1 91 ? -9.009 -12.041 -12.162 1.00 92.00 91 GLU A CA 1
ATOM 725 C C . GLU A 1 91 ? -9.837 -11.230 -13.174 1.00 92.00 91 GLU A C 1
ATOM 727 O O . GLU A 1 91 ? -10.320 -11.794 -14.152 1.00 92.00 91 GLU A O 1
ATOM 732 N N . GLU A 1 92 ? -9.954 -9.914 -12.982 1.00 90.38 92 GLU A N 1
ATOM 733 C CA . GLU A 1 92 ? -10.716 -9.015 -13.857 1.00 90.38 92 GLU A CA 1
ATOM 734 C C . GLU A 1 92 ? -9.953 -8.604 -15.126 1.00 90.38 92 GLU A C 1
ATOM 736 O O . GLU A 1 92 ? -10.529 -8.578 -16.214 1.00 90.38 92 GLU A O 1
ATOM 741 N N . LYS A 1 93 ? -8.664 -8.271 -15.002 1.00 89.06 93 LYS A N 1
ATOM 742 C CA . LYS A 1 93 ? -7.835 -7.728 -16.093 1.00 89.06 93 LYS A CA 1
ATOM 743 C C . LYS A 1 93 ? -6.872 -8.747 -16.712 1.00 89.06 93 LYS A C 1
ATOM 745 O O . LYS A 1 93 ? -6.244 -8.455 -17.724 1.00 89.06 93 LYS A O 1
ATOM 750 N N . GLY A 1 94 ? -6.706 -9.920 -16.103 1.00 87.62 94 GLY A N 1
ATOM 751 C CA . GLY A 1 94 ? -5.695 -10.926 -16.457 1.00 87.62 94 GLY A CA 1
ATOM 752 C C . GLY A 1 94 ? -4.333 -10.699 -15.785 1.00 87.62 94 GLY A C 1
ATOM 753 O O . GLY A 1 94 ? -3.634 -11.659 -15.455 1.00 87.62 94 GLY A O 1
ATOM 754 N N . SER A 1 95 ? -3.974 -9.446 -15.510 1.00 86.50 95 SER A N 1
ATOM 755 C CA . SER A 1 95 ? -2.771 -9.055 -14.771 1.00 86.50 95 SER A CA 1
ATOM 756 C C . SER A 1 95 ? -3.005 -7.769 -13.970 1.00 86.50 95 SER A C 1
ATOM 758 O O . SER A 1 95 ? -4.098 -7.208 -13.988 1.00 86.50 95 SER A O 1
ATOM 760 N N . TYR A 1 96 ? -2.004 -7.334 -13.207 1.00 88.56 96 TYR A N 1
ATOM 761 C CA . TYR A 1 96 ? -2.006 -6.037 -12.532 1.00 88.56 96 TYR A CA 1
ATOM 762 C C . TYR A 1 96 ? -0.684 -5.324 -12.809 1.00 88.56 96 TYR A C 1
ATOM 764 O O . TYR A 1 96 ? 0.347 -5.975 -12.990 1.00 88.56 96 TYR A O 1
ATOM 772 N N . ASP A 1 97 ? -0.719 -3.996 -12.814 1.00 89.19 97 ASP A N 1
ATOM 773 C CA . ASP A 1 97 ? 0.454 -3.139 -12.979 1.00 89.19 97 ASP A CA 1
ATOM 774 C C . ASP A 1 97 ? 0.826 -2.409 -11.673 1.00 89.19 97 ASP A C 1
ATOM 776 O O . ASP A 1 97 ? 0.235 -2.621 -10.609 1.00 89.19 97 ASP A O 1
ATOM 780 N N . TYR A 1 98 ? 1.832 -1.536 -11.738 1.00 90.75 98 TYR A N 1
ATOM 781 C CA . TYR A 1 98 ? 2.278 -0.750 -10.585 1.00 90.75 98 TYR A CA 1
ATOM 782 C C . TYR A 1 98 ? 1.242 0.275 -10.095 1.00 90.75 98 TYR A C 1
ATOM 784 O O . TYR A 1 98 ? 1.213 0.585 -8.902 1.00 90.75 98 TYR A O 1
ATOM 792 N N . SER A 1 99 ? 0.353 0.766 -10.963 1.00 91.62 99 SER A N 1
ATOM 793 C CA . SER A 1 99 ? -0.750 1.640 -10.548 1.00 91.62 99 SER A CA 1
ATOM 794 C C . SER A 1 99 ? -1.792 0.852 -9.751 1.00 91.62 99 SER A C 1
ATOM 796 O O . SER A 1 99 ? -2.279 1.317 -8.716 1.00 91.62 99 SER A O 1
ATOM 798 N N . ASP A 1 100 ? -2.095 -0.378 -10.165 1.00 92.56 100 ASP A N 1
ATOM 799 C CA . ASP A 1 100 ? -2.970 -1.284 -9.421 1.00 92.56 100 ASP A CA 1
ATOM 800 C C . ASP A 1 100 ? -2.384 -1.651 -8.045 1.00 92.56 100 ASP A C 1
ATOM 802 O O . ASP A 1 100 ? -3.126 -1.707 -7.061 1.00 92.56 100 ASP A O 1
ATOM 806 N N . ILE A 1 101 ? -1.059 -1.820 -7.936 1.00 92.69 101 ILE A N 1
ATOM 807 C CA . ILE A 1 101 ? -0.374 -2.015 -6.644 1.00 92.69 101 ILE A CA 1
ATOM 808 C C . ILE A 1 101 ? -0.530 -0.786 -5.745 1.00 92.69 101 ILE A C 1
ATOM 810 O O . ILE A 1 101 ? -0.943 -0.932 -4.591 1.00 92.69 101 ILE A O 1
ATOM 814 N N . ALA A 1 102 ? -0.270 0.420 -6.259 1.00 95.12 102 ALA A N 1
ATOM 815 C CA . ALA A 1 102 ? -0.445 1.653 -5.490 1.00 95.12 102 ALA A CA 1
ATOM 816 C C . ALA A 1 102 ? -1.895 1.813 -5.000 1.00 95.12 102 ALA A C 1
ATOM 818 O O . ALA A 1 102 ? -2.133 2.089 -3.819 1.00 95.12 102 ALA A O 1
ATOM 819 N N . ASN A 1 103 ? -2.873 1.544 -5.871 1.00 95.88 103 ASN A N 1
ATOM 820 C CA . ASN A 1 103 ? -4.290 1.555 -5.515 1.00 95.88 103 ASN A CA 1
ATOM 821 C C . ASN A 1 103 ? -4.634 0.530 -4.434 1.00 95.88 103 ASN A C 1
ATOM 823 O O . ASN A 1 103 ? -5.314 0.875 -3.467 1.00 95.88 103 ASN A O 1
ATOM 827 N N . ALA A 1 104 ? -4.162 -0.711 -4.565 1.00 95.88 104 ALA A N 1
ATOM 828 C CA . ALA A 1 104 ? -4.414 -1.760 -3.585 1.00 95.88 104 ALA A CA 1
ATOM 829 C C . ALA A 1 104 ? -3.832 -1.406 -2.207 1.00 95.88 104 ALA A C 1
ATOM 831 O O . ALA A 1 104 ? -4.506 -1.607 -1.195 1.00 95.88 104 ALA A O 1
ATOM 832 N N . CYS A 1 105 ? -2.622 -0.838 -2.165 1.00 95.81 105 CYS A N 1
ATOM 833 C CA . CYS A 1 105 ? -1.991 -0.343 -0.941 1.00 95.81 105 CYS A CA 1
ATOM 834 C C . CYS A 1 105 ? -2.825 0.765 -0.281 1.00 95.81 105 CYS A C 1
ATOM 836 O O . CYS A 1 105 ? -3.213 0.625 0.883 1.00 95.81 105 CYS A O 1
ATOM 838 N N . GLY A 1 106 ? -3.158 1.826 -1.023 1.00 97.31 106 GLY A N 1
ATOM 839 C CA . GLY A 1 106 ? -3.934 2.950 -0.492 1.00 97.31 106 GLY A CA 1
ATOM 840 C C . GLY A 1 106 ? -5.335 2.538 -0.027 1.00 97.31 106 GLY A C 1
ATOM 841 O O . GLY A 1 106 ? -5.762 2.902 1.073 1.00 97.31 106 GLY A O 1
ATOM 842 N N . TYR A 1 107 ? -6.024 1.708 -0.817 1.00 97.69 107 TYR A N 1
ATOM 843 C CA . TYR A 1 107 ? -7.334 1.152 -0.474 1.00 97.69 107 TYR A CA 1
ATOM 844 C C . TYR A 1 107 ? -7.281 0.324 0.814 1.00 97.69 107 TYR A C 1
ATOM 846 O O . TYR A 1 107 ? -8.118 0.503 1.704 1.00 97.69 107 TYR A O 1
ATOM 854 N N . ALA A 1 108 ? -6.297 -0.570 0.933 1.00 96.44 108 ALA A N 1
ATOM 855 C CA . ALA A 1 108 ? -6.151 -1.429 2.099 1.00 96.44 108 ALA A CA 1
ATOM 856 C C . ALA A 1 108 ? -5.867 -0.623 3.369 1.00 96.44 108 ALA A C 1
ATOM 858 O O . ALA A 1 108 ? -6.507 -0.869 4.393 1.00 96.44 108 ALA A O 1
ATOM 859 N N . TYR A 1 109 ? -4.982 0.377 3.288 1.00 97.06 109 TYR A N 1
ATOM 860 C CA . TYR A 1 109 ? -4.720 1.279 4.405 1.00 97.06 109 TYR A CA 1
ATOM 861 C C . TYR A 1 109 ? -6.006 1.973 4.861 1.00 97.06 109 TYR A C 1
ATOM 863 O O . TYR A 1 109 ? -6.366 1.897 6.035 1.00 97.06 109 TYR A O 1
ATOM 871 N N . ALA A 1 110 ? -6.744 2.598 3.939 1.00 97.06 110 ALA A N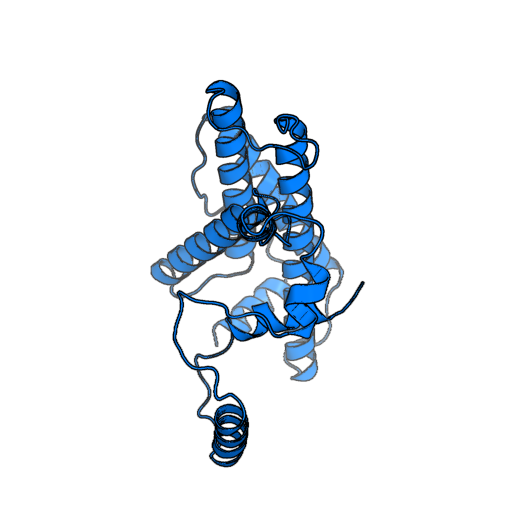 1
ATOM 872 C CA . ALA A 1 110 ? -7.968 3.315 4.283 1.00 97.06 110 ALA A CA 1
ATOM 873 C C . ALA A 1 110 ? -9.054 2.390 4.848 1.00 97.06 110 ALA A C 1
ATOM 875 O O . ALA A 1 110 ? -9.782 2.773 5.767 1.00 97.06 110 ALA A O 1
ATOM 876 N N . LYS A 1 111 ? -9.146 1.150 4.353 1.00 95.56 111 LYS A N 1
ATOM 877 C CA . LYS A 1 111 ? -10.061 0.148 4.901 1.00 95.56 111 LYS A CA 1
ATOM 878 C C . LYS A 1 111 ? -9.716 -0.177 6.354 1.00 95.56 111 LYS A C 1
ATOM 880 O O . LYS A 1 111 ? -10.590 -0.035 7.210 1.00 95.56 111 LYS A O 1
ATOM 885 N N . CYS A 1 112 ? -8.457 -0.512 6.642 1.00 93.44 112 CYS A N 1
ATOM 886 C CA . CYS A 1 112 ? -7.988 -0.766 8.005 1.00 93.44 112 CYS A CA 1
ATOM 887 C C . CYS A 1 112 ? -8.183 0.458 8.910 1.00 93.44 112 CYS A C 1
ATOM 889 O O . CYS A 1 112 ? -8.679 0.324 10.025 1.00 93.44 112 CYS A O 1
ATOM 891 N N . PHE A 1 113 ? -7.880 1.659 8.415 1.00 94.88 113 PHE A N 1
ATOM 892 C CA . PHE A 1 113 ? -8.119 2.909 9.134 1.00 94.88 113 PHE A CA 1
ATOM 893 C C . PHE A 1 113 ? -9.600 3.071 9.511 1.00 94.88 113 PHE A C 1
ATOM 895 O O . PHE A 1 113 ? -9.921 3.343 10.666 1.00 94.88 113 PHE A O 1
ATOM 902 N N . SER A 1 114 ? -10.520 2.828 8.571 1.00 93.88 114 SER A N 1
ATOM 903 C CA . SER A 1 114 ? -11.963 2.917 8.829 1.00 93.88 114 SER A CA 1
ATOM 904 C C . SER A 1 114 ? -12.457 1.884 9.851 1.00 93.88 114 SER A C 1
ATOM 906 O O . SER A 1 114 ? -13.349 2.169 10.649 1.00 93.88 114 SER A O 1
ATOM 908 N N . GLU A 1 115 ? -11.879 0.681 9.848 1.00 90.50 115 GLU A N 1
ATOM 909 C CA . GLU A 1 115 ? -12.196 -0.375 10.814 1.00 90.50 115 GLU A CA 1
ATOM 9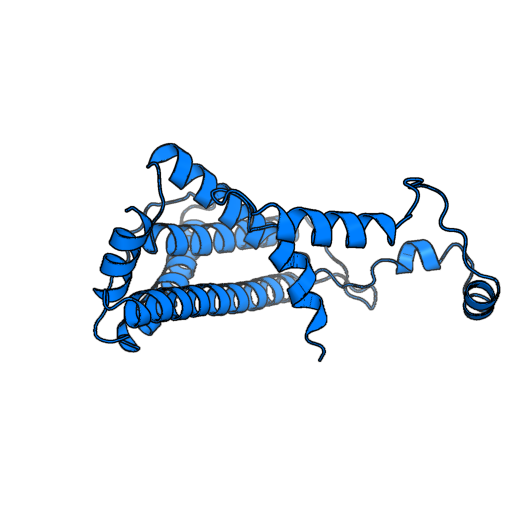10 C C . GLU A 1 115 ? -11.705 -0.000 12.214 1.00 90.50 115 GLU A C 1
ATOM 912 O O . GLU A 1 115 ? -12.442 -0.169 13.188 1.00 90.50 115 GLU A O 1
ATOM 917 N N . ILE A 1 116 ? -10.503 0.577 12.313 1.00 89.44 116 ILE A N 1
ATOM 918 C CA . ILE A 1 116 ? -9.980 1.153 13.554 1.00 89.44 116 ILE A CA 1
ATOM 919 C C . ILE A 1 116 ? -10.933 2.241 14.054 1.00 89.44 116 ILE A C 1
ATOM 921 O O . ILE A 1 116 ? -11.385 2.182 15.194 1.00 89.44 116 ILE A O 1
ATOM 925 N N . GLU A 1 117 ? -11.311 3.207 13.219 1.00 90.75 117 GLU A N 1
ATOM 926 C CA . GLU A 1 117 ? -12.208 4.284 13.643 1.00 90.75 117 GLU A CA 1
ATOM 927 C C . GLU A 1 117 ? -13.541 3.772 14.197 1.00 90.75 117 GLU A C 1
ATOM 929 O O . GLU A 1 117 ? -13.946 4.176 15.289 1.00 90.75 117 GLU A O 1
ATOM 934 N N . LYS A 1 118 ? -14.185 2.831 13.499 1.00 88.12 118 LYS A N 1
ATOM 935 C CA . LYS A 1 118 ? -15.459 2.228 13.926 1.00 88.12 118 LYS A CA 1
ATOM 936 C C . LYS A 1 118 ? -15.332 1.460 15.242 1.00 88.12 118 LYS A C 1
ATOM 938 O O . LYS A 1 118 ? -16.202 1.562 16.106 1.00 88.12 118 LYS A O 1
ATOM 943 N N . LYS A 1 119 ? -14.235 0.725 15.429 1.00 84.69 119 LYS A N 1
ATOM 944 C CA . LYS A 1 119 ? -13.948 -0.048 16.647 1.00 84.69 119 LYS A CA 1
ATOM 945 C C . LYS A 1 119 ? -13.909 0.828 17.897 1.00 84.69 119 LYS A C 1
ATOM 947 O O . LYS A 1 119 ? -14.510 0.487 18.914 1.00 84.69 119 LYS A O 1
ATOM 952 N N . TYR A 1 120 ? -13.257 1.990 17.816 1.00 83.44 120 TYR A N 1
ATOM 953 C CA . TYR A 1 120 ? -13.147 2.905 18.958 1.00 83.44 120 TYR A CA 1
ATOM 954 C C . TYR A 1 120 ? -14.409 3.736 19.218 1.00 83.44 120 TYR A C 1
ATOM 956 O O . TYR A 1 120 ? -14.508 4.329 20.290 1.00 83.44 120 TYR A O 1
ATOM 964 N N . VAL A 1 121 ? -15.391 3.729 18.311 1.00 82.00 121 VAL A N 1
ATOM 965 C CA . VAL A 1 121 ? -16.750 4.225 18.592 1.00 82.00 121 VAL A CA 1
ATOM 966 C C . VAL A 1 121 ? -17.536 3.200 19.422 1.00 82.00 121 VAL A C 1
ATOM 968 O O . VAL A 1 121 ? -18.180 3.567 20.402 1.00 82.00 121 VAL A O 1
ATOM 971 N N . ASN A 1 122 ? -17.417 1.905 19.107 1.00 67.50 122 ASN A N 1
ATOM 972 C CA . ASN A 1 122 ? -18.260 0.844 19.684 1.00 67.50 122 ASN A CA 1
ATOM 973 C C . ASN A 1 122 ? -17.700 0.164 20.954 1.00 67.50 122 ASN A C 1
ATOM 975 O O . ASN A 1 122 ? -18.325 -0.740 21.498 1.00 67.50 122 ASN A O 1
ATOM 979 N N . SER A 1 123 ? -16.567 0.642 21.475 1.00 62.00 123 SER A N 1
ATOM 980 C CA . SER A 1 123 ? -15.979 0.407 22.812 1.00 62.00 123 SER A CA 1
ATOM 981 C C . SER A 1 123 ? -15.710 -1.026 23.321 1.00 62.00 123 SER A C 1
ATOM 983 O O . SER A 1 123 ? -14.892 -1.132 24.235 1.00 62.00 123 SER A O 1
ATOM 985 N N . GLN A 1 124 ? -16.307 -2.096 22.782 1.00 58.44 124 GLN A N 1
ATOM 986 C CA . GLN A 1 124 ? -16.164 -3.466 23.315 1.00 58.44 124 GLN A CA 1
ATOM 987 C C . GLN A 1 124 ? -14.996 -4.279 22.722 1.00 58.44 124 GLN A C 1
ATOM 989 O O . GLN A 1 124 ? -14.503 -5.176 23.397 1.00 58.44 124 GLN A O 1
ATOM 994 N N . ASP A 1 125 ? -14.469 -3.913 21.548 1.00 63.28 125 ASP A N 1
ATOM 995 C CA . ASP A 1 125 ? -13.419 -4.679 20.850 1.00 63.28 125 ASP A CA 1
ATOM 996 C C . ASP A 1 125 ? -12.059 -3.962 20.857 1.00 63.28 125 ASP A C 1
ATOM 998 O O . ASP A 1 125 ? -11.506 -3.646 19.807 1.00 63.28 125 ASP A O 1
ATOM 1002 N N . LYS A 1 126 ? -11.509 -3.632 22.031 1.00 66.88 126 LYS A N 1
ATOM 1003 C CA . LYS A 1 126 ? -10.198 -2.956 22.116 1.00 66.88 126 LYS A CA 1
ATOM 1004 C C . LYS A 1 126 ? -9.061 -3.963 22.239 1.00 66.88 126 LYS A C 1
ATOM 1006 O O . LYS A 1 126 ? -9.155 -4.939 22.979 1.00 66.88 126 LYS A O 1
ATOM 1011 N N . TYR A 1 127 ? -7.952 -3.682 21.561 1.00 73.19 127 TYR A N 1
ATOM 1012 C CA . TYR A 1 127 ? -6.695 -4.364 21.853 1.00 73.19 127 TYR A CA 1
ATOM 1013 C C . TYR A 1 127 ? -6.128 -3.889 23.189 1.00 73.19 127 TYR A C 1
ATOM 1015 O O . TYR A 1 127 ? -6.477 -2.813 23.670 1.00 73.19 127 TYR A O 1
ATOM 1023 N N . TYR A 1 128 ? -5.236 -4.681 23.774 1.00 72.25 128 TYR A N 1
ATOM 1024 C CA . TYR A 1 128 ? -4.552 -4.360 25.021 1.00 72.25 128 TYR A CA 1
ATOM 1025 C C . TYR A 1 128 ? -3.042 -4.344 24.796 1.00 72.25 128 TYR A C 1
ATOM 1027 O O . TYR A 1 128 ? -2.507 -5.133 24.015 1.00 72.25 128 TYR A O 1
ATOM 1035 N N . ASN A 1 129 ? -2.372 -3.421 25.475 1.00 72.38 129 ASN A N 1
ATOM 1036 C CA . ASN A 1 129 ? -0.924 -3.326 25.535 1.00 72.38 129 ASN A CA 1
ATOM 1037 C C . ASN A 1 129 ? -0.349 -4.460 26.404 1.00 72.38 129 ASN A C 1
ATOM 1039 O O . ASN A 1 129 ? -1.071 -5.149 27.126 1.00 72.38 129 ASN A O 1
ATOM 1043 N N . LEU A 1 130 ? 0.975 -4.638 26.361 1.00 68.81 130 LEU A N 1
ATOM 1044 C CA . LEU A 1 130 ? 1.675 -5.657 27.159 1.00 68.81 130 LEU A CA 1
ATOM 1045 C C . LEU A 1 130 ? 1.516 -5.464 28.673 1.00 68.81 130 LEU A C 1
ATOM 1047 O O . LEU A 1 130 ? 1.580 -6.432 29.423 1.00 68.81 130 LEU A O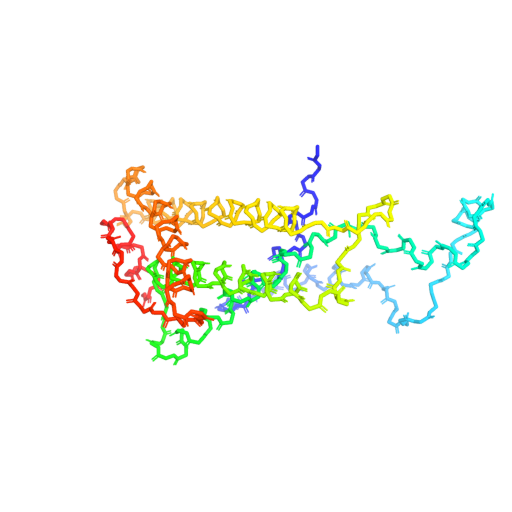 1
ATOM 1051 N N . ASP A 1 131 ? 1.305 -4.226 29.109 1.00 74.31 131 ASP A N 1
ATOM 1052 C CA . ASP A 1 131 ? 1.053 -3.861 30.504 1.00 74.31 131 ASP A CA 1
ATOM 1053 C C . ASP A 1 131 ? -0.421 -4.046 30.923 1.00 74.31 131 ASP A C 1
ATOM 1055 O O . ASP A 1 131 ? -0.797 -3.696 32.039 1.00 74.31 131 ASP A O 1
ATOM 1059 N N . GLY A 1 132 ? -1.268 -4.587 30.038 1.00 70.94 132 GLY A N 1
ATOM 1060 C CA . GLY A 1 132 ? -2.692 -4.805 30.289 1.00 70.94 132 GLY A CA 1
ATOM 1061 C C . GLY A 1 132 ? -3.556 -3.549 30.159 1.00 70.94 132 GLY A C 1
ATOM 1062 O O . GLY A 1 132 ? -4.767 -3.625 30.372 1.00 70.94 132 GLY A O 1
ATOM 1063 N N . THR A 1 133 ? -2.989 -2.398 29.786 1.00 77.25 133 THR A N 1
ATOM 1064 C CA . THR A 1 133 ? -3.777 -1.189 29.513 1.00 77.25 133 THR A CA 1
ATOM 1065 C C . THR A 1 133 ? -4.481 -1.289 28.154 1.00 77.25 133 THR A C 1
ATOM 1067 O O . THR A 1 133 ? -3.923 -1.866 27.217 1.00 77.25 133 THR A O 1
ATOM 1070 N N . PRO A 1 134 ? -5.704 -0.747 27.987 1.00 75.31 134 PRO A N 1
ATOM 1071 C CA . PRO A 1 134 ? -6.350 -0.710 26.679 1.00 75.31 134 PRO A CA 1
ATOM 1072 C C . PRO A 1 134 ? -5.513 0.092 25.675 1.00 75.31 134 PRO A C 1
ATOM 1074 O O . PRO A 1 134 ? -5.127 1.232 25.943 1.00 75.31 134 PRO A O 1
ATOM 1077 N N . CYS A 1 135 ? -5.274 -0.486 24.502 1.00 81.25 135 CYS A N 1
ATOM 1078 C CA . CYS A 1 135 ? -4.686 0.210 23.369 1.00 81.25 135 CYS A CA 1
ATOM 1079 C C . CYS A 1 135 ? -5.588 1.384 22.975 1.00 81.25 135 CYS A C 1
ATOM 1081 O O . CYS A 1 135 ? -6.819 1.303 23.014 1.00 81.25 135 CYS A O 1
ATOM 1083 N N . THR A 1 136 ? -4.968 2.504 22.628 1.00 86.31 136 THR A N 1
ATOM 1084 C CA . THR A 1 136 ? -5.671 3.704 22.179 1.00 86.31 136 THR A CA 1
ATOM 1085 C C . THR A 1 136 ? -5.813 3.713 20.662 1.00 86.31 136 THR A C 1
ATOM 1087 O O . THR A 1 136 ? -4.955 3.204 19.940 1.00 86.31 136 THR A O 1
ATOM 1090 N N . LYS A 1 137 ? -6.837 4.416 20.155 1.00 88.81 137 LYS A N 1
ATOM 1091 C CA . LYS A 1 137 ? -7.010 4.650 18.711 1.00 88.81 137 LYS A CA 1
ATOM 1092 C C . LYS A 1 137 ? -5.723 5.162 18.054 1.00 88.81 137 LYS A C 1
ATOM 1094 O O . LYS A 1 137 ? -5.340 4.699 16.988 1.00 88.81 137 LYS A O 1
ATOM 1099 N N . LYS A 1 138 ? -5.037 6.098 18.718 1.00 91.75 138 LYS A N 1
ATOM 1100 C CA . LYS A 1 138 ? -3.792 6.699 18.226 1.00 91.75 138 LYS A CA 1
ATOM 1101 C C . LYS A 1 138 ? -2.652 5.680 18.121 1.00 91.75 138 LYS A C 1
ATOM 1103 O O . LYS A 1 138 ? -1.905 5.731 17.154 1.00 91.75 138 LYS A O 1
ATOM 1108 N N . GLN A 1 139 ? -2.522 4.770 19.087 1.00 87.19 139 GLN A N 1
ATOM 1109 C CA . GLN A 1 139 ? -1.499 3.718 19.052 1.00 87.19 139 GLN A CA 1
ATOM 1110 C C . GLN A 1 139 ? -1.749 2.729 17.913 1.00 87.19 139 GLN A C 1
ATOM 1112 O O . GLN A 1 139 ? -0.821 2.384 17.191 1.00 87.19 139 GLN A O 1
ATOM 1117 N N . GLU A 1 140 ? -2.999 2.313 17.713 1.00 86.81 140 GLU A N 1
ATOM 1118 C CA . GLU A 1 140 ? -3.324 1.371 16.643 1.00 86.81 140 GLU A CA 1
ATOM 1119 C C . GLU A 1 140 ? -3.135 1.984 15.246 1.00 86.81 140 GLU A C 1
ATOM 1121 O O . GLU A 1 140 ? -2.619 1.313 14.354 1.00 86.81 140 GLU A O 1
ATOM 1126 N N . ILE A 1 141 ? -3.471 3.269 15.072 1.00 91.38 141 ILE A N 1
ATOM 1127 C CA . ILE A 1 141 ? -3.170 4.016 13.839 1.00 91.38 141 ILE A CA 1
ATOM 1128 C C . ILE A 1 141 ? -1.656 4.115 13.625 1.00 91.38 141 ILE A C 1
ATOM 1130 O O . ILE A 1 141 ? -1.198 3.847 12.523 1.00 91.38 141 ILE A O 1
ATOM 1134 N N . ALA A 1 142 ? -0.872 4.413 14.666 1.00 90.62 142 ALA A N 1
ATOM 1135 C CA . ALA A 1 142 ? 0.585 4.473 14.545 1.00 90.62 142 ALA A CA 1
ATOM 1136 C C . ALA A 1 142 ? 1.187 3.126 14.105 1.00 90.62 142 ALA A C 1
ATOM 1138 O O . ALA A 1 142 ? 2.087 3.094 13.272 1.00 90.62 142 ALA A O 1
ATOM 1139 N N . TRP A 1 143 ? 0.662 1.999 14.595 1.00 87.25 143 TRP A N 1
ATOM 1140 C CA . TRP A 1 143 ? 1.086 0.680 14.115 1.00 87.25 143 TRP A CA 1
ATOM 1141 C C . TRP A 1 143 ? 0.700 0.421 12.659 1.00 87.25 143 TRP A C 1
ATOM 1143 O O . TRP A 1 143 ? 1.454 -0.236 11.944 1.00 87.25 143 TRP A O 1
ATOM 1153 N N . LEU A 1 144 ? -0.467 0.904 12.223 1.00 90.44 144 LEU A N 1
ATOM 1154 C CA . LEU A 1 144 ? -0.876 0.831 10.822 1.00 90.44 144 LEU A CA 1
ATOM 1155 C C . LEU A 1 144 ? 0.027 1.704 9.936 1.00 90.44 144 LEU A C 1
ATOM 1157 O O . LEU A 1 144 ? 0.399 1.267 8.852 1.00 90.44 144 LEU A O 1
ATOM 1161 N N . ASP A 1 145 ? 0.406 2.898 10.399 1.00 93.44 145 ASP A N 1
ATOM 1162 C CA . ASP A 1 145 ? 1.353 3.781 9.712 1.00 93.44 145 ASP A CA 1
ATOM 1163 C C . ASP A 1 145 ? 2.724 3.124 9.559 1.00 93.44 145 ASP A C 1
ATOM 1165 O O . ASP A 1 145 ? 3.231 3.040 8.446 1.00 93.44 145 ASP A O 1
ATOM 1169 N N . GLU A 1 146 ? 3.283 2.572 10.638 1.00 88.19 146 GLU A N 1
ATOM 1170 C CA . GLU A 1 146 ? 4.549 1.831 10.589 1.00 88.19 146 GLU A CA 1
ATOM 1171 C C . GLU A 1 146 ? 4.481 0.650 9.608 1.00 88.19 146 GLU A C 1
ATOM 1173 O O . GLU A 1 146 ? 5.386 0.454 8.802 1.00 88.19 146 GLU A O 1
ATOM 1178 N N . ALA A 1 147 ? 3.390 -0.124 9.630 1.00 86.94 147 ALA A N 1
ATOM 1179 C CA . ALA A 1 147 ? 3.196 -1.235 8.699 1.00 86.94 147 ALA A CA 1
ATOM 1180 C C . ALA A 1 147 ? 3.097 -0.769 7.238 1.00 86.94 147 ALA A C 1
ATOM 1182 O O . ALA A 1 147 ? 3.531 -1.477 6.327 1.00 86.94 147 ALA A O 1
ATOM 1183 N N . TYR A 1 148 ? 2.517 0.410 7.011 1.00 92.81 148 TYR A N 1
ATOM 1184 C CA . TYR A 1 148 ? 2.393 0.997 5.685 1.00 92.81 148 TYR A CA 1
ATOM 1185 C C . TYR A 1 148 ? 3.732 1.500 5.148 1.00 92.81 148 TYR A C 1
ATOM 1187 O O . TYR A 1 148 ? 4.030 1.266 3.982 1.00 92.81 148 TYR A O 1
ATOM 1195 N N . GLU A 1 149 ? 4.565 2.115 5.988 1.00 91.44 149 GLU A N 1
ATOM 1196 C CA . GLU A 1 149 ? 5.924 2.514 5.596 1.00 91.44 149 GLU A CA 1
ATOM 1197 C C . GLU A 1 149 ? 6.788 1.296 5.243 1.00 91.44 149 GLU A C 1
ATOM 1199 O O . GLU A 1 149 ? 7.466 1.286 4.217 1.00 91.44 149 GLU A O 1
ATOM 1204 N N . GLU A 1 150 ? 6.693 0.207 6.013 1.00 86.56 150 GLU A N 1
ATOM 1205 C CA . GLU A 1 150 ? 7.346 -1.059 5.652 1.00 86.56 150 GLU A CA 1
ATOM 1206 C C . GLU A 1 150 ? 6.827 -1.616 4.318 1.00 86.56 150 GLU A C 1
ATOM 1208 O O . GLU A 1 150 ? 7.598 -2.140 3.511 1.00 86.56 150 GLU A O 1
ATOM 1213 N N . LYS A 1 151 ? 5.525 -1.466 4.037 1.00 90.12 151 LYS A N 1
ATOM 1214 C CA . LYS A 1 151 ? 4.943 -1.858 2.748 1.00 90.12 151 LYS A CA 1
ATOM 1215 C C . LYS A 1 151 ? 5.476 -1.002 1.596 1.00 90.12 151 LYS A C 1
ATOM 1217 O O . LYS A 1 151 ? 5.785 -1.564 0.547 1.00 90.12 151 LYS A O 1
ATOM 1222 N N . ILE A 1 152 ? 5.591 0.313 1.778 1.00 89.75 152 ILE A N 1
ATOM 1223 C CA . ILE A 1 152 ? 6.184 1.222 0.789 1.00 89.75 152 ILE A CA 1
ATOM 1224 C C . ILE A 1 152 ? 7.622 0.788 0.498 1.00 89.75 152 ILE A C 1
ATOM 1226 O O . ILE A 1 152 ? 7.959 0.527 -0.654 1.00 89.75 152 ILE A O 1
ATOM 1230 N N . ASN A 1 153 ? 8.437 0.610 1.541 1.00 87.25 153 ASN A N 1
ATOM 1231 C CA . ASN A 1 153 ? 9.827 0.174 1.408 1.00 87.25 153 ASN A CA 1
ATOM 1232 C C . ASN A 1 153 ? 9.943 -1.157 0.654 1.00 87.25 153 ASN A C 1
ATOM 1234 O O . ASN A 1 153 ? 10.801 -1.305 -0.219 1.00 87.25 153 ASN A O 1
ATOM 1238 N N . TRP A 1 154 ? 9.060 -2.112 0.962 1.00 82.88 154 TRP A N 1
ATOM 1239 C CA . TRP A 1 154 ? 8.991 -3.402 0.280 1.00 82.88 154 TRP A CA 1
ATOM 1240 C C . TRP A 1 154 ? 8.679 -3.258 -1.213 1.00 82.88 154 TRP A C 1
ATOM 1242 O O . TRP A 1 154 ? 9.355 -3.857 -2.048 1.00 82.88 154 TRP A O 1
ATOM 1252 N N . GLU A 1 155 ? 7.674 -2.459 -1.574 1.00 88.75 155 GLU A N 1
ATOM 1253 C CA . GLU A 1 155 ? 7.297 -2.260 -2.977 1.00 88.75 155 GLU A CA 1
ATOM 1254 C C . GLU A 1 155 ? 8.373 -1.512 -3.768 1.00 88.75 155 GLU A C 1
ATOM 1256 O O . GLU A 1 155 ? 8.719 -1.918 -4.880 1.00 88.75 155 GLU A O 1
ATOM 1261 N N . THR A 1 156 ? 8.979 -0.483 -3.179 1.00 86.69 156 THR A N 1
ATOM 1262 C CA . THR A 1 156 ? 10.102 0.244 -3.781 1.00 86.69 156 THR A CA 1
ATOM 1263 C C . THR A 1 156 ? 11.316 -0.673 -3.985 1.00 86.69 156 THR A C 1
ATOM 1265 O O . THR A 1 156 ? 11.985 -0.614 -5.020 1.00 86.69 156 THR A O 1
ATOM 1268 N N . ALA A 1 157 ? 11.597 -1.577 -3.038 1.00 82.62 157 ALA A N 1
ATOM 1269 C CA . ALA A 1 157 ? 12.647 -2.585 -3.186 1.00 82.62 157 ALA A CA 1
ATOM 1270 C C . ALA A 1 157 ? 12.340 -3.590 -4.310 1.00 82.62 157 ALA A C 1
ATOM 1272 O O . ALA A 1 157 ? 13.240 -3.926 -5.082 1.00 82.62 157 ALA A O 1
ATOM 1273 N N . ASN A 1 158 ? 11.083 -4.021 -4.460 1.00 84.81 158 ASN A N 1
ATOM 1274 C CA . ASN A 1 158 ? 10.680 -4.910 -5.554 1.00 84.81 158 ASN A CA 1
ATOM 1275 C C . ASN A 1 158 ? 10.890 -4.262 -6.925 1.00 84.81 158 ASN A C 1
ATOM 1277 O O . ASN A 1 158 ? 11.392 -4.927 -7.831 1.00 84.81 158 ASN A O 1
ATOM 1281 N N . VAL A 1 159 ? 10.572 -2.969 -7.078 1.00 87.50 159 VAL A N 1
ATOM 1282 C CA . VAL A 1 159 ? 10.855 -2.226 -8.320 1.00 87.50 159 VAL A CA 1
ATOM 1283 C C . VAL A 1 159 ? 12.352 -2.195 -8.605 1.00 87.50 159 VAL A C 1
ATOM 1285 O O . VAL A 1 159 ? 12.757 -2.496 -9.724 1.00 87.50 159 VAL A O 1
ATOM 1288 N N . ARG A 1 160 ? 13.187 -1.899 -7.600 1.00 85.38 160 ARG A N 1
ATOM 1289 C CA . ARG A 1 160 ? 14.652 -1.895 -7.756 1.00 85.38 160 ARG A CA 1
ATOM 1290 C C . ARG A 1 160 ? 15.190 -3.256 -8.198 1.00 85.38 160 ARG A C 1
ATOM 1292 O O . ARG A 1 160 ? 16.030 -3.314 -9.090 1.00 85.38 160 ARG A O 1
ATOM 1299 N N . ILE A 1 161 ? 14.702 -4.344 -7.602 1.00 83.00 161 ILE A N 1
ATOM 1300 C CA . ILE A 1 161 ? 15.115 -5.710 -7.957 1.00 83.00 161 ILE A CA 1
ATOM 1301 C C . ILE A 1 161 ? 14.659 -6.064 -9.377 1.00 83.00 161 ILE A C 1
ATOM 1303 O O . ILE A 1 161 ? 15.451 -6.603 -10.150 1.00 83.00 161 ILE A O 1
ATOM 1307 N N . ALA A 1 162 ? 13.415 -5.738 -9.739 1.00 86.81 162 ALA A N 1
ATOM 1308 C CA . ALA A 1 162 ? 12.894 -5.963 -11.084 1.00 86.81 162 ALA A CA 1
ATOM 1309 C C . ALA A 1 162 ? 13.698 -5.171 -12.128 1.00 86.81 162 ALA A C 1
ATOM 1311 O O . ALA A 1 162 ? 14.180 -5.749 -13.097 1.00 86.81 162 ALA A O 1
ATOM 1312 N N . ALA A 1 163 ? 13.940 -3.882 -11.886 1.00 86.31 163 ALA A N 1
ATOM 1313 C CA . ALA A 1 163 ? 14.772 -3.041 -12.741 1.00 86.31 163 ALA A CA 1
ATOM 1314 C C . ALA A 1 163 ? 16.207 -3.574 -12.865 1.00 86.31 163 ALA A C 1
ATOM 1316 O O . ALA A 1 163 ? 16.726 -3.658 -13.973 1.00 86.31 163 ALA A O 1
ATOM 1317 N N . GLY A 1 164 ? 16.823 -4.005 -11.758 1.00 83.50 164 GLY A N 1
ATOM 1318 C CA . GLY A 1 164 ? 18.158 -4.610 -11.754 1.00 83.50 164 GLY A CA 1
ATOM 1319 C C . GLY A 1 164 ? 18.241 -5.894 -12.578 1.00 83.50 164 GLY A C 1
ATOM 1320 O O . GLY A 1 164 ? 19.201 -6.087 -13.324 1.00 83.50 164 GLY A O 1
ATOM 1321 N N . ARG A 1 165 ? 17.214 -6.750 -12.502 1.00 87.06 165 ARG A N 1
ATOM 1322 C CA . ARG A 1 165 ? 17.101 -7.940 -13.355 1.00 87.06 165 ARG A CA 1
ATOM 1323 C C . ARG A 1 165 ? 17.036 -7.550 -14.831 1.00 87.06 165 ARG A C 1
ATOM 1325 O O . ARG A 1 165 ? 17.807 -8.076 -15.627 1.00 87.06 165 ARG A O 1
ATOM 1332 N N . GLU A 1 166 ? 16.129 -6.650 -15.196 1.00 88.56 166 GLU A N 1
ATOM 1333 C CA . GLU A 1 166 ? 15.930 -6.266 -16.598 1.00 88.56 166 GLU A CA 1
ATOM 1334 C C . GLU A 1 166 ? 17.120 -5.486 -17.172 1.00 88.56 166 GLU A C 1
ATOM 1336 O O . GLU A 1 166 ? 17.431 -5.622 -18.355 1.00 88.56 166 GLU A O 1
ATOM 1341 N N . GLN A 1 167 ? 17.837 -4.729 -16.336 1.00 89.00 167 GLN A N 1
ATOM 1342 C CA . GLN A 1 167 ? 19.099 -4.098 -16.712 1.00 89.00 167 GLN A CA 1
ATOM 1343 C C . GLN A 1 167 ? 20.183 -5.141 -16.993 1.00 89.00 167 GLN A C 1
ATOM 1345 O O . GLN A 1 167 ? 20.852 -5.071 -18.021 1.00 89.00 167 GLN A O 1
ATOM 1350 N N . PHE A 1 168 ? 20.328 -6.146 -16.124 1.00 88.75 168 PHE A N 1
ATOM 1351 C CA . PHE A 1 168 ? 21.280 -7.239 -16.332 1.00 88.75 168 PHE A CA 1
ATOM 1352 C C . PHE A 1 168 ? 20.999 -8.025 -17.624 1.00 88.75 168 PHE A C 1
ATOM 1354 O O . PHE A 1 168 ? 21.929 -8.435 -18.314 1.00 88.75 168 PHE A O 1
ATOM 1361 N N . LEU A 1 169 ? 19.722 -8.203 -17.975 1.00 89.56 169 LEU A N 1
ATOM 1362 C CA . LEU A 1 169 ? 19.296 -8.845 -19.224 1.00 89.56 169 LEU A CA 1
ATOM 1363 C C . LEU A 1 169 ? 19.431 -7.938 -20.462 1.00 89.56 169 LEU A C 1
ATOM 1365 O O . LEU A 1 169 ? 19.219 -8.401 -21.580 1.00 89.56 169 LEU A O 1
ATOM 1369 N N . GLY A 1 170 ? 19.792 -6.663 -20.287 1.00 91.06 170 GLY A N 1
ATOM 1370 C CA . GLY A 1 170 ? 19.955 -5.695 -21.373 1.00 91.06 170 GLY A CA 1
ATOM 1371 C C . GLY A 1 170 ? 18.643 -5.120 -21.918 1.00 91.06 170 GLY A C 1
ATOM 1372 O O . GLY A 1 170 ? 18.659 -4.447 -22.946 1.00 91.06 170 GLY A O 1
ATOM 1373 N N . HIS A 1 171 ? 17.508 -5.360 -21.254 1.00 90.25 171 HIS A N 1
ATOM 1374 C CA . HIS A 1 171 ? 16.206 -4.811 -21.652 1.00 90.25 171 HIS A CA 1
ATOM 1375 C C . HIS A 1 171 ? 16.022 -3.354 -21.212 1.00 90.25 171 HIS A C 1
ATOM 1377 O O . HIS A 1 171 ? 15.254 -2.613 -21.830 1.00 90.25 171 HIS A O 1
ATOM 1383 N N . ILE A 1 172 ? 16.717 -2.945 -20.146 1.00 88.44 172 ILE A N 1
ATOM 1384 C CA . ILE A 1 172 ? 16.695 -1.583 -19.610 1.00 88.44 172 ILE A CA 1
ATOM 1385 C C . ILE A 1 172 ? 18.131 -1.043 -19.575 1.00 88.44 172 ILE A C 1
ATOM 1387 O O . ILE A 1 172 ? 19.001 -1.689 -18.998 1.00 88.44 172 ILE A O 1
ATOM 1391 N N . PRO A 1 173 ? 18.412 0.126 -20.176 1.00 85.31 173 PRO A N 1
ATOM 1392 C CA . PRO A 1 173 ? 19.772 0.658 -20.222 1.00 85.31 173 PRO A CA 1
ATOM 1393 C C . PRO A 1 173 ? 20.237 1.206 -18.865 1.00 85.31 173 PRO A C 1
ATOM 1395 O O . PRO A 1 173 ? 21.383 0.992 -18.474 1.00 85.31 173 PRO A O 1
ATOM 1398 N N . ASP A 1 174 ? 19.351 1.887 -18.134 1.00 89.06 174 ASP A N 1
ATOM 1399 C CA . ASP A 1 174 ? 19.654 2.504 -16.843 1.00 89.06 174 ASP A CA 1
ATOM 1400 C C . ASP A 1 174 ? 18.437 2.499 -15.910 1.00 89.06 174 ASP A C 1
ATOM 1402 O O . ASP A 1 174 ? 17.289 2.532 -16.362 1.00 89.06 174 ASP A O 1
ATOM 1406 N N . ILE A 1 175 ? 18.693 2.462 -14.602 1.00 89.12 175 ILE A N 1
ATOM 1407 C CA . ILE A 1 175 ? 17.654 2.473 -13.570 1.00 89.12 175 ILE A CA 1
ATOM 1408 C C . ILE A 1 175 ? 17.465 3.913 -13.092 1.00 89.12 175 ILE A C 1
ATOM 1410 O O . ILE A 1 175 ? 18.234 4.419 -12.275 1.00 89.12 175 ILE A O 1
ATOM 1414 N N . SER A 1 176 ? 16.404 4.568 -13.568 1.00 91.19 176 SER A N 1
ATOM 1415 C CA . SER A 1 176 ? 16.051 5.919 -13.120 1.00 91.19 176 SER A CA 1
ATOM 1416 C C . SER A 1 176 ? 15.635 5.908 -11.644 1.00 91.19 176 SER A C 1
ATOM 1418 O O . SER A 1 176 ? 14.554 5.441 -11.283 1.00 91.19 176 SER A O 1
ATOM 1420 N N . GLN A 1 177 ? 16.484 6.467 -10.778 1.00 90.94 177 GLN A N 1
ATOM 1421 C CA . GLN A 1 177 ? 16.176 6.640 -9.354 1.00 90.94 177 GLN A CA 1
ATOM 1422 C C . GLN A 1 177 ? 14.977 7.581 -9.140 1.00 90.94 177 GLN A C 1
ATOM 1424 O O . GLN A 1 177 ? 14.166 7.347 -8.247 1.00 90.94 177 GLN A O 1
ATOM 1429 N N . LYS A 1 178 ? 14.808 8.579 -10.017 1.00 92.94 178 LYS A N 1
ATOM 1430 C CA . LYS A 1 178 ? 13.653 9.484 -10.006 1.00 92.94 178 LYS A CA 1
ATOM 1431 C C . LYS A 1 178 ? 12.342 8.739 -10.276 1.00 92.94 178 LYS A C 1
ATOM 1433 O O . LYS A 1 178 ? 11.346 9.000 -9.615 1.00 92.94 178 LYS A O 1
ATOM 1438 N N . ASP A 1 179 ? 12.353 7.788 -11.209 1.00 91.75 179 ASP A N 1
ATOM 1439 C CA . ASP A 1 179 ? 11.168 6.992 -11.550 1.00 91.75 179 ASP A CA 1
ATOM 1440 C C . ASP A 1 179 ? 10.751 6.077 -10.382 1.00 91.75 179 ASP A C 1
ATOM 1442 O O . ASP A 1 179 ? 9.565 5.792 -10.210 1.00 91.75 179 ASP A O 1
ATOM 1446 N N . ILE A 1 180 ? 11.719 5.626 -9.573 1.00 91.44 180 ILE A N 1
ATOM 1447 C CA . ILE A 1 180 ? 11.482 4.852 -8.346 1.00 91.44 180 ILE A CA 1
ATOM 1448 C C . ILE A 1 180 ? 10.914 5.746 -7.234 1.00 91.44 180 ILE A C 1
ATOM 1450 O O . ILE A 1 180 ? 10.007 5.329 -6.518 1.00 91.44 180 ILE A O 1
ATOM 1454 N N . GLU A 1 181 ? 11.424 6.969 -7.087 1.00 93.44 181 GLU A N 1
ATOM 1455 C CA . GLU A 1 181 ? 10.906 7.952 -6.123 1.00 93.44 181 GLU A CA 1
ATOM 1456 C C . GLU A 1 181 ? 9.472 8.376 -6.460 1.00 93.44 181 GLU A C 1
ATOM 1458 O O . GLU A 1 181 ? 8.630 8.443 -5.567 1.00 93.44 181 GLU A O 1
ATOM 1463 N N . GLU A 1 182 ? 9.161 8.559 -7.745 1.00 93.69 182 GLU A N 1
ATOM 1464 C CA . GLU A 1 182 ? 7.793 8.813 -8.214 1.00 93.69 182 GLU A CA 1
ATOM 1465 C C . GLU A 1 182 ? 6.852 7.649 -7.860 1.00 93.69 182 GLU A C 1
ATOM 1467 O O . GLU A 1 182 ? 5.719 7.868 -7.434 1.00 93.69 182 GLU A O 1
ATOM 1472 N N . TYR A 1 183 ? 7.318 6.399 -7.960 1.00 93.62 183 TYR A N 1
ATOM 1473 C CA . TYR A 1 183 ? 6.524 5.240 -7.543 1.00 93.62 183 TYR A CA 1
ATOM 1474 C C . TYR A 1 183 ? 6.216 5.240 -6.042 1.00 93.62 183 TYR A C 1
ATOM 1476 O O . TYR A 1 183 ? 5.080 4.993 -5.633 1.00 93.62 183 TYR A O 1
ATOM 1484 N N . GLU A 1 184 ? 7.220 5.524 -5.215 1.00 95.19 184 GLU A N 1
ATOM 1485 C CA . GLU A 1 184 ? 7.043 5.659 -3.772 1.00 95.19 184 GLU A CA 1
ATOM 1486 C C . GLU A 1 184 ? 6.023 6.762 -3.444 1.00 95.19 184 GLU A C 1
ATOM 1488 O O . GLU A 1 184 ? 5.119 6.558 -2.625 1.00 95.19 184 GLU A O 1
ATOM 1493 N N . GLU A 1 185 ? 6.125 7.907 -4.122 1.00 95.62 185 GLU A N 1
ATOM 1494 C CA . GLU A 1 185 ? 5.185 9.017 -3.981 1.00 95.62 185 GLU A CA 1
ATOM 1495 C C . GLU A 1 185 ? 3.766 8.615 -4.407 1.00 95.62 185 GLU A C 1
ATOM 1497 O O . GLU A 1 185 ? 2.804 8.927 -3.708 1.00 95.62 185 GLU A O 1
ATOM 1502 N N . ASN A 1 186 ? 3.613 7.835 -5.479 1.00 95.19 186 ASN A N 1
ATOM 1503 C CA . ASN A 1 186 ? 2.315 7.317 -5.911 1.00 95.19 186 ASN A CA 1
ATOM 1504 C C . ASN A 1 186 ? 1.635 6.459 -4.834 1.00 95.19 186 ASN A C 1
ATOM 1506 O O . ASN A 1 186 ? 0.432 6.599 -4.610 1.00 95.19 186 ASN A O 1
ATOM 1510 N N . ILE A 1 187 ? 2.380 5.602 -4.126 1.00 95.12 187 ILE A N 1
ATOM 1511 C CA . ILE A 1 187 ? 1.824 4.790 -3.029 1.00 95.12 187 ILE A CA 1
ATOM 1512 C C . ILE A 1 187 ? 1.392 5.684 -1.852 1.00 95.12 187 ILE A C 1
ATOM 1514 O O . ILE A 1 187 ? 0.343 5.446 -1.239 1.00 95.12 187 ILE A O 1
ATOM 1518 N N . LYS A 1 188 ? 2.162 6.732 -1.535 1.00 96.12 188 LYS A N 1
ATOM 1519 C CA . LYS A 1 188 ? 1.803 7.712 -0.493 1.00 96.12 188 LYS A CA 1
ATOM 1520 C C . LYS A 1 188 ? 0.551 8.502 -0.884 1.00 96.12 188 LYS A C 1
ATOM 1522 O O . LYS A 1 188 ? -0.418 8.528 -0.125 1.00 96.12 188 LYS A O 1
ATOM 1527 N N . ASN A 1 189 ? 0.518 9.021 -2.108 1.00 95.88 189 ASN A N 1
ATOM 1528 C CA . ASN A 1 189 ? -0.617 9.745 -2.674 1.00 95.88 189 ASN A CA 1
ATOM 1529 C C . ASN A 1 189 ? -1.880 8.877 -2.711 1.00 95.88 189 ASN A C 1
ATOM 1531 O O . ASN A 1 189 ? -2.967 9.352 -2.382 1.00 95.88 189 ASN A O 1
ATOM 1535 N N . ALA A 1 190 ? -1.759 7.587 -3.039 1.00 96.44 190 ALA A N 1
ATOM 1536 C CA . ALA A 1 190 ? -2.887 6.664 -2.996 1.00 96.44 190 ALA A CA 1
ATOM 1537 C C . ALA A 1 190 ? -3.503 6.587 -1.593 1.00 96.44 190 ALA A C 1
ATOM 1539 O O . ALA A 1 190 ? -4.716 6.751 -1.452 1.00 96.44 190 ALA A O 1
ATOM 1540 N N . LYS A 1 191 ? -2.689 6.411 -0.542 1.00 96.69 191 LYS A N 1
ATOM 1541 C CA . LYS A 1 191 ? -3.174 6.426 0.851 1.00 96.69 191 LYS A CA 1
ATOM 1542 C C . LYS A 1 191 ? -3.965 7.697 1.155 1.00 96.69 191 LYS A C 1
ATOM 1544 O O . LYS A 1 191 ? -5.068 7.603 1.691 1.00 96.69 191 LYS A O 1
ATOM 1549 N N . GLU A 1 192 ? -3.443 8.864 0.791 1.00 96.75 192 GLU A N 1
ATOM 1550 C CA . GLU A 1 192 ? -4.112 10.143 1.048 1.00 96.75 192 GLU A CA 1
ATOM 1551 C C . GLU A 1 192 ? -5.467 10.246 0.338 1.00 96.75 192 GLU A C 1
ATOM 1553 O O . GLU A 1 192 ? -6.467 10.610 0.960 1.00 96.75 192 GLU A O 1
ATOM 1558 N N . GLN A 1 193 ? -5.532 9.858 -0.938 1.00 96.56 193 GLN A N 1
ATOM 1559 C CA . GLN A 1 193 ? -6.767 9.897 -1.726 1.00 96.56 193 GLN A CA 1
ATOM 1560 C C . GLN A 1 193 ? -7.851 8.978 -1.147 1.00 96.56 193 GLN A C 1
ATOM 1562 O O . GLN A 1 193 ? -9.011 9.379 -1.030 1.00 96.56 193 GLN A O 1
ATOM 1567 N N . TYR A 1 194 ? -7.493 7.761 -0.729 1.00 97.88 194 TYR A N 1
ATOM 1568 C CA . TYR A 1 194 ? -8.456 6.832 -0.131 1.00 97.88 194 TYR A CA 1
ATOM 1569 C C . TYR A 1 194 ? -8.881 7.225 1.286 1.00 97.88 194 TYR A C 1
ATOM 1571 O O . TYR A 1 194 ? -10.041 7.027 1.656 1.00 97.88 194 TYR A O 1
ATOM 1579 N N . ILE A 1 195 ? -7.986 7.821 2.078 1.00 96.94 195 ILE A N 1
ATOM 1580 C CA . ILE A 1 195 ? -8.353 8.388 3.380 1.00 96.94 195 ILE A CA 1
ATOM 1581 C C . ILE A 1 195 ? -9.311 9.563 3.202 1.00 96.94 195 ILE A C 1
ATOM 1583 O O . ILE A 1 195 ? -10.332 9.625 3.887 1.00 96.94 195 ILE A O 1
ATOM 1587 N N . LYS A 1 196 ? -9.050 10.444 2.235 1.00 96.50 196 LYS A N 1
ATOM 1588 C CA . LYS A 1 196 ? -9.964 11.532 1.883 1.00 96.50 196 LYS A CA 1
ATOM 1589 C C . LYS A 1 196 ? -11.324 10.998 1.423 1.00 96.50 196 LYS A C 1
ATOM 1591 O O . LYS A 1 196 ? -12.354 11.454 1.912 1.00 96.50 196 LYS A O 1
ATOM 1596 N N . GLN A 1 197 ? -11.341 9.972 0.567 1.00 95.44 197 GLN A N 1
ATOM 1597 C CA . GLN A 1 197 ? -12.574 9.302 0.140 1.00 95.44 197 GLN A CA 1
ATOM 1598 C C . GLN A 1 197 ? -13.397 8.817 1.343 1.00 95.44 197 GLN A C 1
ATOM 1600 O O . GLN A 1 197 ? -14.612 9.023 1.387 1.00 95.44 197 GLN A O 1
ATOM 1605 N N . TYR A 1 198 ? -12.741 8.187 2.318 1.00 96.00 198 TYR A N 1
ATOM 1606 C CA . TYR A 1 198 ? -13.389 7.717 3.535 1.00 96.00 198 TYR A CA 1
ATOM 1607 C C . TYR A 1 198 ? -13.955 8.867 4.376 1.00 96.00 198 TYR A C 1
ATOM 1609 O O . TYR A 1 198 ? -15.109 8.795 4.792 1.00 96.00 198 TYR A O 1
ATOM 1617 N N . GLN A 1 199 ? -13.179 9.930 4.590 1.00 94.31 199 GLN A N 1
ATOM 1618 C CA . GLN A 1 199 ? -13.602 11.097 5.369 1.00 94.31 199 GLN A CA 1
ATOM 1619 C C . GLN A 1 199 ? -14.812 11.806 4.745 1.00 94.31 199 GLN A C 1
ATOM 1621 O O . GLN A 1 199 ? -15.709 12.237 5.463 1.00 94.31 199 GLN A O 1
ATOM 1626 N N . GLU A 1 200 ? -14.868 11.890 3.415 1.00 95.12 200 GLU A N 1
ATOM 1627 C CA . GLU A 1 200 ? -15.965 12.544 2.693 1.00 95.12 200 GLU A CA 1
ATOM 1628 C C . GLU A 1 200 ? -17.230 11.678 2.602 1.00 95.12 200 GLU A C 1
ATOM 1630 O O . GLU A 1 200 ? -18.344 12.198 2.638 1.00 95.12 200 GLU A O 1
ATOM 1635 N N . LYS A 1 201 ? -17.082 10.354 2.448 1.00 93.69 201 LYS A N 1
ATOM 1636 C CA . LYS A 1 201 ? -18.198 9.448 2.103 1.00 93.69 201 LYS A CA 1
ATOM 1637 C C . LYS A 1 201 ? -18.588 8.477 3.216 1.00 93.69 201 LYS A C 1
ATOM 1639 O O . LYS A 1 201 ? -19.533 7.708 3.042 1.00 93.69 201 LYS A O 1
ATOM 1644 N N . GLY A 1 202 ? -17.827 8.418 4.307 1.00 90.06 202 GLY A N 1
ATOM 1645 C CA . GLY A 1 202 ? -17.989 7.451 5.402 1.00 90.06 202 GLY A CA 1
ATOM 1646 C C . GLY A 1 202 ? -17.721 5.988 5.017 1.00 90.06 202 GLY A C 1
ATOM 1647 O O . GLY A 1 202 ? -17.875 5.081 5.838 1.00 90.06 202 GLY A O 1
ATOM 1648 N N . THR A 1 203 ? -17.331 5.724 3.767 1.00 91.31 203 THR A N 1
ATOM 1649 C CA . THR A 1 203 ? -17.076 4.381 3.231 1.00 91.31 203 THR A CA 1
ATOM 1650 C C . THR A 1 203 ? -15.873 4.397 2.297 1.00 91.31 203 THR A C 1
ATOM 1652 O O . THR A 1 203 ? -15.630 5.387 1.610 1.00 91.31 203 THR A O 1
ATOM 1655 N N . VAL A 1 204 ? -15.133 3.285 2.266 1.00 93.00 204 VAL A N 1
ATOM 1656 C CA . VAL A 1 204 ? -13.977 3.093 1.381 1.00 93.00 204 VAL A CA 1
ATOM 1657 C C . VAL A 1 204 ? -14.376 2.162 0.247 1.00 93.00 204 VAL A C 1
ATOM 1659 O O . VAL A 1 204 ? -14.857 1.053 0.493 1.00 93.00 204 VAL A O 1
ATOM 1662 N N . LYS A 1 205 ? -14.170 2.591 -0.994 1.00 93.69 205 LYS A N 1
ATOM 1663 C CA . LYS A 1 205 ? -14.399 1.774 -2.191 1.00 93.69 205 LYS A CA 1
ATOM 1664 C C . LYS A 1 205 ? -13.161 1.834 -3.062 1.00 93.69 205 LYS A C 1
ATOM 1666 O O . LYS A 1 205 ? -12.687 2.936 -3.322 1.00 93.69 205 LYS A O 1
ATOM 1671 N N . LEU A 1 206 ? -12.686 0.679 -3.526 1.00 91.62 206 LEU A N 1
ATOM 1672 C CA . LEU A 1 206 ? -11.590 0.611 -4.487 1.00 91.62 206 LEU A CA 1
ATOM 1673 C C . LEU A 1 206 ? -11.943 1.464 -5.712 1.00 91.62 206 LEU A C 1
ATOM 1675 O O . LEU A 1 206 ? -13.045 1.371 -6.253 1.00 91.62 206 LEU A O 1
ATOM 1679 N N . GLN A 1 207 ? -11.018 2.328 -6.095 1.00 83.00 207 GLN A N 1
ATOM 1680 C CA . GLN A 1 207 ? -11.064 3.149 -7.294 1.00 83.00 207 GLN A CA 1
ATOM 1681 C C . GLN A 1 207 ? -9.840 2.775 -8.135 1.00 83.00 207 GLN A C 1
ATOM 1683 O O . GLN A 1 207 ? -8.768 2.537 -7.605 1.00 83.00 207 GLN A O 1
ATOM 1688 N N . HIS A 1 208 ? -9.947 2.706 -9.453 1.00 84.50 208 HIS A N 1
ATOM 1689 C CA . HIS A 1 208 ? -8.747 2.550 -10.280 1.00 84.50 208 HIS A CA 1
ATOM 1690 C C . HIS A 1 208 ? -8.155 3.940 -10.524 1.00 84.50 208 HIS A C 1
ATOM 1692 O O . HIS A 1 208 ? -8.271 4.481 -11.621 1.00 84.50 208 HIS A O 1
ATOM 1698 N N . LEU A 1 209 ? -7.640 4.576 -9.462 1.00 83.44 209 LEU A N 1
ATOM 1699 C CA . LEU A 1 209 ? -7.060 5.913 -9.561 1.00 83.44 209 LEU A CA 1
ATOM 1700 C C . LEU A 1 209 ? -5.856 5.851 -10.496 1.00 83.44 209 LEU A C 1
ATOM 1702 O O . LEU A 1 209 ? -4.994 4.988 -10.346 1.00 83.44 209 LEU A O 1
ATOM 1706 N N . SER A 1 210 ? -5.801 6.763 -11.460 1.00 80.75 210 SER A N 1
ATOM 1707 C CA . SER A 1 210 ? -4.629 6.886 -12.315 1.00 80.75 210 SER A CA 1
ATOM 1708 C C . SER A 1 210 ? -3.585 7.712 -11.583 1.00 80.75 210 SER A C 1
ATOM 1710 O O . SER A 1 210 ? -3.795 8.899 -11.333 1.00 80.75 210 SER A O 1
ATOM 1712 N N . PHE A 1 211 ? -2.462 7.084 -11.268 1.00 78.50 211 PHE A N 1
ATOM 1713 C CA . PHE A 1 211 ? -1.250 7.776 -10.851 1.00 78.50 211 PHE A CA 1
ATOM 1714 C C . PHE A 1 211 ? -0.323 7.933 -12.060 1.00 78.50 211 PHE A C 1
ATOM 1716 O O . PHE A 1 211 ? -0.495 7.232 -13.061 1.00 78.50 211 PHE A O 1
ATOM 1723 N N . GLY A 1 212 ? 0.613 8.883 -12.007 1.00 69.88 212 GLY A N 1
ATOM 1724 C CA . GLY A 1 212 ? 1.631 9.005 -13.051 1.00 69.88 212 GLY A CA 1
ATOM 1725 C C . GLY A 1 212 ? 2.388 7.685 -13.176 1.00 69.88 212 GLY A C 1
ATOM 1726 O O . GLY A 1 212 ? 2.792 7.110 -12.167 1.00 69.88 212 GLY A O 1
ATOM 1727 N N . GLN A 1 213 ? 2.527 7.161 -14.392 1.00 74.38 213 GLN A N 1
ATOM 1728 C CA . GLN A 1 213 ? 3.339 5.975 -14.632 1.00 74.38 213 GLN A CA 1
ATOM 1729 C C . GLN A 1 213 ? 4.626 6.416 -15.309 1.00 74.38 213 GLN A C 1
ATOM 1731 O O . GLN A 1 213 ? 4.630 6.806 -16.477 1.00 74.38 213 GLN A O 1
ATOM 1736 N N . SER A 1 214 ? 5.713 6.376 -14.545 1.00 84.12 214 SER A N 1
ATOM 1737 C CA . SER A 1 214 ? 7.036 6.699 -15.052 1.00 84.12 214 SER A CA 1
ATOM 1738 C C . SER A 1 214 ? 7.474 5.695 -16.122 1.00 84.12 214 SER A C 1
ATOM 1740 O O . SER A 1 214 ? 6.985 4.559 -16.199 1.00 84.12 214 SER A O 1
ATOM 1742 N N . SER A 1 215 ? 8.413 6.121 -16.967 1.00 86.56 215 SER A N 1
ATOM 1743 C CA . SER A 1 215 ? 8.884 5.330 -18.107 1.00 86.56 215 SER A CA 1
ATOM 1744 C C . SER A 1 215 ? 9.433 3.962 -17.688 1.00 86.56 215 SER A C 1
ATOM 1746 O O . SER A 1 215 ? 9.159 2.953 -18.342 1.00 86.56 215 SER A O 1
ATOM 1748 N N . LEU A 1 216 ? 10.135 3.909 -16.551 1.00 88.19 216 LEU A N 1
ATOM 1749 C CA . LEU A 1 216 ? 10.645 2.676 -15.965 1.00 88.19 216 LEU A CA 1
ATOM 1750 C C . LEU A 1 216 ? 9.511 1.724 -15.573 1.00 88.19 2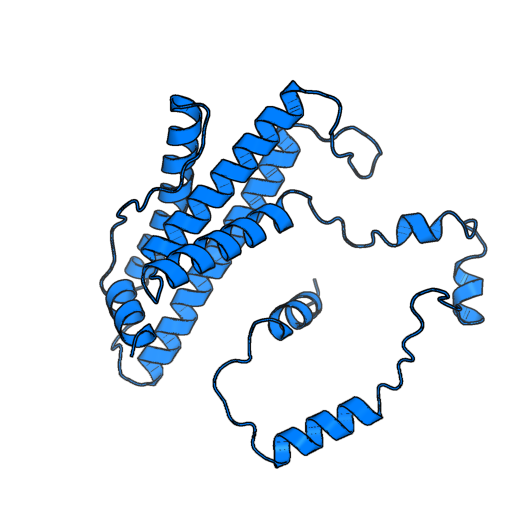16 LEU A C 1
ATOM 1752 O O . LEU A 1 216 ? 9.541 0.552 -15.942 1.00 88.19 216 LEU A O 1
ATOM 1756 N N . LEU A 1 217 ? 8.495 2.207 -14.851 1.00 88.00 217 LEU A N 1
ATOM 1757 C CA . LEU A 1 217 ? 7.382 1.367 -14.395 1.00 88.00 217 LEU A CA 1
ATOM 1758 C C . LEU A 1 217 ? 6.547 0.849 -15.563 1.00 88.00 217 LEU A C 1
ATOM 1760 O O . LEU A 1 217 ? 6.069 -0.287 -15.519 1.00 88.00 217 LEU A O 1
ATOM 1764 N N . GLN A 1 218 ? 6.362 1.664 -16.604 1.00 89.56 218 GLN A N 1
ATOM 1765 C CA . GLN A 1 218 ? 5.701 1.231 -17.830 1.00 89.56 218 GLN A CA 1
ATOM 1766 C C . GLN A 1 218 ? 6.490 0.095 -18.487 1.00 89.56 218 GLN A C 1
ATOM 1768 O O . GLN A 1 218 ? 5.930 -0.971 -18.743 1.00 89.56 218 GLN A O 1
ATOM 1773 N N . LYS A 1 219 ? 7.805 0.271 -18.661 1.00 89.56 219 LYS A N 1
ATOM 1774 C CA . LYS A 1 219 ? 8.678 -0.753 -19.245 1.00 89.56 219 LYS A CA 1
ATOM 1775 C C . LYS A 1 219 ? 8.676 -2.052 -18.440 1.00 89.56 219 LYS A C 1
ATOM 1777 O O . LYS A 1 219 ? 8.578 -3.133 -19.014 1.00 89.56 219 LYS A O 1
ATOM 1782 N N . LEU A 1 220 ? 8.740 -1.957 -17.114 1.00 87.62 220 LEU A N 1
ATOM 1783 C CA . LEU A 1 220 ? 8.672 -3.119 -16.227 1.00 87.62 220 LEU A CA 1
ATOM 1784 C C . LEU A 1 220 ? 7.315 -3.828 -16.305 1.00 87.62 220 LEU A C 1
ATOM 1786 O O . LEU A 1 220 ? 7.271 -5.055 -16.284 1.00 87.62 220 LEU A O 1
ATOM 1790 N N . SER A 1 221 ? 6.218 -3.078 -16.441 1.00 87.25 221 SER A N 1
ATOM 1791 C CA . SER A 1 221 ? 4.879 -3.659 -16.612 1.00 87.25 221 SER A CA 1
ATOM 1792 C C . SER A 1 221 ? 4.759 -4.410 -17.939 1.00 87.25 221 SER A C 1
ATOM 1794 O O . SER A 1 221 ? 4.185 -5.494 -17.976 1.00 87.25 221 SER A O 1
ATOM 1796 N N . GLU A 1 222 ? 5.326 -3.878 -19.025 1.00 87.00 222 GLU A N 1
ATOM 1797 C CA . GLU A 1 222 ? 5.379 -4.565 -20.324 1.00 87.00 222 GLU A CA 1
ATOM 1798 C C . GLU A 1 222 ? 6.153 -5.887 -20.225 1.00 87.00 222 GLU A C 1
ATOM 1800 O O . GLU A 1 222 ? 5.661 -6.923 -20.665 1.00 87.00 222 GLU A O 1
ATOM 1805 N N . LEU A 1 223 ? 7.330 -5.867 -19.592 1.00 82.19 223 LEU A N 1
ATOM 1806 C CA . LEU A 1 223 ? 8.211 -7.034 -19.463 1.00 82.19 223 LEU A CA 1
ATOM 1807 C C . LEU A 1 223 ? 7.655 -8.118 -18.527 1.00 82.19 223 LEU A C 1
ATOM 1809 O O . LEU A 1 223 ? 7.981 -9.289 -18.690 1.00 82.19 223 LEU A O 1
ATOM 1813 N N . MET A 1 224 ? 6.817 -7.749 -17.555 1.00 73.12 224 MET A N 1
ATOM 1814 C CA . MET A 1 224 ? 6.170 -8.693 -16.634 1.00 73.12 224 MET A CA 1
ATOM 1815 C C . MET A 1 224 ? 4.966 -9.413 -17.262 1.00 73.12 224 MET A C 1
ATOM 1817 O O . MET A 1 224 ? 4.546 -10.455 -16.762 1.00 73.12 224 MET A O 1
ATOM 1821 N N . ASN A 1 225 ? 4.409 -8.849 -18.337 1.00 68.06 225 ASN A N 1
ATOM 1822 C CA . ASN A 1 225 ? 3.256 -9.382 -19.063 1.00 68.06 225 ASN A CA 1
ATOM 1823 C C . ASN A 1 225 ? 3.639 -10.153 -20.347 1.00 68.06 225 ASN A C 1
ATOM 1825 O O . ASN A 1 225 ? 2.741 -10.624 -21.047 1.00 68.06 225 ASN A O 1
ATOM 1829 N N . MET A 1 226 ? 4.936 -10.259 -20.664 1.00 54.00 226 MET A N 1
ATOM 1830 C CA . MET A 1 226 ? 5.493 -11.068 -21.761 1.00 54.00 226 MET A CA 1
ATOM 1831 C C . MET A 1 226 ? 5.787 -12.502 -21.319 1.00 54.00 226 MET A C 1
ATOM 1833 O O . MET A 1 226 ? 5.540 -13.414 -22.139 1.00 54.00 226 MET A O 1
#

pLDDT: mean 72.04, std 23.29, range [31.11, 97.88]

Sequence (226 aa):
MSLEVYSRQSKAFQYDGYKINSEMREHINAEKSSSNVHKDRDTVNFSAEGRNMCYGFGVHDVKDRAKHTVVKPGIAPLFDTISRTLKTVREEKGSYDYSDIANACGYAYAKCFSEIEKKYVNSQDKYYNLDGTPCTKKQEIAWLDEAYEEKINWETANVRIAAGREQFLGHIPDISQKDIEEYEENIKNAKEQYIKQYQEKGTVKLQHLSFGQSSLLQKLSELMNM

Secondary structure (DSSP, 8-state):
--TTSHHHHHTTS--SS----HHHHHHHHHHHHH-------S--PPPHHHHHTTTTS-THHHHTT---S---TTHHHHHHHHHHHHHHHHHHHSS--HHHHHHHHHHHHHHHHHHHHHHHHH-SS--B-TTSPBPPHHHHHHHHHHHHHHHHHHHHHHHHHHHHHHHHTTS-S---HHHHHHHHHHHHHHHHHHHHHHHHHSS-----------HHHHHHHHHH--

Radius of gyration: 22.55 Å; chains: 1; bounding box: 40×50×60 Å